Protein AF-A0AAD9MIT3-F1 (afdb_monomer_lite)

Radius of gyration: 27.8 Å; chains: 1; bounding box: 102×83×67 Å

Structure (mmCIF, N/CA/C/O backbone):
data_AF-A0AAD9MIT3-F1
#
_entry.id   AF-A0AAD9MIT3-F1
#
loop_
_atom_site.group_PDB
_atom_site.id
_atom_site.type_symbol
_atom_site.label_atom_id
_atom_site.label_alt_id
_atom_site.label_comp_id
_atom_site.label_asym_id
_atom_site.label_entity_id
_atom_site.label_seq_id
_atom_site.pdbx_PDB_ins_code
_atom_site.Cartn_x
_atom_site.Cartn_y
_atom_site.Cartn_z
_atom_site.occupancy
_atom_site.B_iso_or_equiv
_atom_site.auth_seq_id
_atom_site.auth_comp_id
_atom_site.auth_asym_id
_atom_site.auth_atom_id
_atom_site.pdbx_PDB_model_num
ATOM 1 N N . MET A 1 1 ? -70.885 -6.438 35.654 1.00 38.25 1 MET A N 1
ATOM 2 C CA . MET A 1 1 ? -70.502 -5.844 34.357 1.00 38.25 1 MET A CA 1
ATOM 3 C C . MET A 1 1 ? -69.012 -5.607 34.413 1.00 38.25 1 MET A C 1
ATOM 5 O O . MET A 1 1 ? -68.557 -5.011 35.377 1.00 38.25 1 MET A O 1
ATOM 9 N N . HIS A 1 2 ? -68.288 -6.212 33.477 1.00 36.53 2 HIS A N 1
ATOM 10 C CA . HIS A 1 2 ? -66.832 -6.301 33.453 1.00 36.53 2 HIS A CA 1
ATOM 11 C C . HIS A 1 2 ? -66.161 -4.927 33.345 1.00 36.53 2 HIS A C 1
ATOM 13 O O . HIS A 1 2 ? -66.522 -4.134 32.479 1.00 36.53 2 HIS A O 1
ATOM 19 N N . GLU A 1 3 ? -65.166 -4.687 34.200 1.00 35.91 3 GLU A N 1
ATOM 20 C CA . GLU A 1 3 ? -64.150 -3.656 33.988 1.00 35.91 3 GLU A CA 1
ATOM 21 C C . GLU A 1 3 ? -63.275 -4.038 32.780 1.00 35.91 3 GLU A C 1
ATOM 23 O O . GLU A 1 3 ? -62.957 -5.221 32.606 1.00 35.91 3 GLU A O 1
ATOM 28 N N . PRO A 1 4 ? -62.871 -3.077 31.931 1.00 44.09 4 PRO A N 1
ATOM 29 C CA . PRO A 1 4 ? -61.921 -3.338 30.864 1.00 44.09 4 PRO A CA 1
ATOM 30 C C . PRO A 1 4 ? -60.528 -3.509 31.478 1.00 44.09 4 PRO A C 1
ATOM 32 O O . PRO A 1 4 ? -59.923 -2.554 31.963 1.00 44.09 4 PRO A O 1
ATOM 35 N N . GLY A 1 5 ? -60.021 -4.742 31.463 1.00 39.44 5 GLY A N 1
ATOM 36 C CA . GLY A 1 5 ? -58.647 -5.046 31.843 1.00 39.44 5 GLY A CA 1
ATOM 37 C C . GLY A 1 5 ? -57.669 -4.318 30.925 1.00 39.44 5 GLY A C 1
ATOM 38 O O . GLY A 1 5 ? -57.558 -4.637 29.742 1.00 39.44 5 GLY A O 1
ATOM 39 N N . SER A 1 6 ? -56.945 -3.343 31.473 1.00 38.59 6 SER A N 1
ATOM 40 C CA . SER A 1 6 ? -55.765 -2.776 30.833 1.00 38.59 6 SER A CA 1
ATOM 41 C C . SER A 1 6 ? -54.645 -3.814 30.888 1.00 38.59 6 SER A C 1
ATOM 43 O O . SER A 1 6 ? -53.886 -3.878 31.857 1.00 38.59 6 SER A O 1
ATOM 45 N N . ILE A 1 7 ? -54.534 -4.643 29.854 1.00 42.44 7 ILE A N 1
ATOM 46 C CA . ILE A 1 7 ? -53.306 -5.396 29.607 1.00 42.44 7 ILE A CA 1
ATOM 47 C C . ILE A 1 7 ? -52.286 -4.375 29.091 1.00 42.44 7 ILE A C 1
ATOM 49 O O . ILE A 1 7 ? -52.155 -4.144 27.892 1.00 42.44 7 ILE A O 1
ATOM 53 N N . GLN A 1 8 ? -51.597 -3.694 30.010 1.00 39.84 8 GLN A N 1
ATOM 54 C CA . GLN A 1 8 ? -50.305 -3.093 29.699 1.00 39.84 8 GLN A CA 1
ATOM 55 C C . GLN A 1 8 ? -49.291 -4.236 29.653 1.00 39.84 8 GLN A C 1
ATOM 57 O O . GLN A 1 8 ? -48.586 -4.505 30.621 1.00 39.84 8 GLN A O 1
ATOM 62 N N . GLU A 1 9 ? -49.243 -4.942 28.525 1.00 34.19 9 GLU A N 1
ATOM 63 C CA . GLU A 1 9 ? -48.094 -5.769 28.171 1.00 34.19 9 GLU A CA 1
ATOM 64 C C . GLU A 1 9 ? -46.925 -4.824 27.874 1.00 34.19 9 GLU A C 1
ATOM 66 O O . GLU A 1 9 ? -46.645 -4.452 26.736 1.00 34.19 9 GLU A O 1
ATOM 71 N N . THR A 1 10 ? -46.248 -4.362 28.926 1.00 44.84 10 THR A N 1
ATOM 72 C CA . THR A 1 10 ? -44.915 -3.789 28.780 1.00 44.84 10 THR A CA 1
ATOM 73 C C . THR A 1 10 ? -44.006 -4.934 28.362 1.00 44.84 10 THR A C 1
ATOM 75 O O . THR A 1 10 ? -43.606 -5.741 29.204 1.00 44.84 10 THR A O 1
ATOM 78 N N . LEU A 1 11 ? -43.738 -5.044 27.058 1.00 42.75 11 LEU A N 1
ATOM 79 C CA . LEU A 1 11 ? -42.711 -5.937 26.527 1.00 42.75 11 LEU A CA 1
ATOM 80 C C . LEU A 1 11 ? -41.454 -5.806 27.404 1.00 42.75 11 LEU A C 1
ATOM 82 O O . LEU A 1 11 ? -41.043 -4.675 27.696 1.00 42.75 11 LEU A O 1
ATOM 86 N N . PRO A 1 12 ? -40.854 -6.921 27.860 1.00 54.25 12 PRO A N 1
ATOM 87 C CA . PRO A 1 12 ? -39.630 -6.844 28.636 1.00 54.25 12 PRO A CA 1
ATOM 88 C C . PRO A 1 12 ? -38.573 -6.096 27.811 1.00 54.25 12 PRO A C 1
ATOM 90 O O . PRO A 1 12 ? -38.500 -6.293 26.593 1.00 54.25 12 PRO A O 1
ATOM 93 N N . PRO A 1 13 ? -37.770 -5.217 28.437 1.00 68.62 13 PRO A N 1
ATOM 94 C CA . PRO A 1 13 ? -36.733 -4.487 27.723 1.00 68.62 13 PRO A CA 1
ATOM 95 C C . PRO A 1 13 ? -35.825 -5.490 27.005 1.00 68.62 13 PRO A C 1
ATOM 97 O O . PRO A 1 13 ? -35.380 -6.467 27.611 1.00 68.62 13 PRO A O 1
ATOM 100 N N . LEU A 1 14 ? -35.589 -5.270 25.707 1.00 76.50 14 LEU A N 1
ATOM 101 C CA . LEU A 1 14 ? -34.783 -6.181 24.891 1.00 76.50 14 LEU A CA 1
ATOM 102 C C . LEU A 1 14 ? -33.409 -6.417 25.553 1.00 76.50 14 LEU A C 1
ATOM 104 O O . LEU A 1 14 ? -32.817 -5.459 26.060 1.00 76.50 14 LEU A O 1
ATOM 108 N N . PRO A 1 15 ? -32.877 -7.655 25.547 1.00 82.62 15 PRO A N 1
ATOM 109 C CA . PRO A 1 15 ? -31.557 -7.948 26.098 1.00 82.62 15 PRO A CA 1
ATOM 110 C C . PRO A 1 15 ? -30.444 -7.139 25.419 1.00 82.62 15 PRO A C 1
ATOM 112 O O . PRO A 1 15 ? -30.527 -6.844 24.226 1.00 82.62 15 PRO A O 1
ATOM 115 N N . VAL A 1 16 ? -29.356 -6.871 26.151 1.00 78.69 16 VAL A N 1
ATOM 116 C CA . VAL A 1 16 ? -28.163 -6.164 25.639 1.00 78.69 16 VAL A CA 1
ATOM 117 C C . VAL A 1 16 ? -27.657 -6.780 24.332 1.00 78.69 16 VAL A C 1
ATOM 119 O O . VAL A 1 16 ? -27.390 -6.050 23.389 1.00 78.69 16 VAL A O 1
ATOM 122 N N . ALA A 1 17 ? -27.606 -8.112 24.237 1.00 79.94 17 ALA A N 1
ATOM 123 C CA . ALA A 1 17 ? -27.148 -8.816 23.036 1.00 79.94 17 ALA A CA 1
ATOM 124 C C . ALA A 1 17 ? -28.039 -8.571 21.803 1.00 79.94 17 ALA A C 1
ATOM 126 O O . ALA A 1 17 ? -27.541 -8.492 20.683 1.00 79.94 17 ALA A O 1
ATOM 127 N N . VAL A 1 18 ? -29.354 -8.421 22.000 1.00 79.44 18 VAL A N 1
ATOM 128 C CA . VAL A 1 18 ? -30.290 -8.128 20.903 1.00 79.44 18 VAL A CA 1
ATOM 129 C C . VAL A 1 18 ? -30.117 -6.684 20.448 1.00 79.44 18 VAL A C 1
ATOM 131 O O . VAL A 1 18 ? -30.037 -6.429 19.251 1.00 79.44 18 VAL A O 1
ATOM 134 N N . TRP A 1 19 ? -29.979 -5.747 21.391 1.00 78.25 19 TRP A N 1
ATOM 135 C CA . TRP A 1 19 ? -29.642 -4.361 21.068 1.00 78.25 19 TRP A CA 1
ATOM 136 C C . TRP A 1 19 ? -28.292 -4.242 20.363 1.00 78.25 19 TRP A C 1
ATOM 138 O O . TRP A 1 19 ? -28.209 -3.525 19.375 1.00 78.25 19 TRP A O 1
ATOM 148 N N . ALA A 1 20 ? -27.264 -4.964 20.813 1.00 75.69 20 ALA A N 1
ATOM 149 C CA . ALA A 1 20 ? -25.949 -4.971 20.180 1.00 75.69 20 ALA A CA 1
ATOM 150 C C . ALA A 1 20 ? -26.052 -5.433 18.724 1.00 75.69 20 ALA A C 1
ATOM 152 O O . ALA A 1 20 ? -25.558 -4.751 17.834 1.00 75.69 20 ALA A O 1
ATOM 153 N N . ARG A 1 21 ? -26.807 -6.509 18.459 1.00 77.44 21 ARG A N 1
ATOM 154 C CA . ARG A 1 21 ? -27.002 -7.003 17.093 1.00 77.44 21 ARG A CA 1
ATOM 155 C C . ARG A 1 21 ? -27.792 -6.038 16.206 1.00 77.44 21 ARG A C 1
ATOM 157 O O . ARG A 1 21 ? -27.479 -5.902 15.029 1.00 77.44 21 ARG A O 1
ATOM 164 N N . ILE A 1 22 ? -28.803 -5.360 16.754 1.00 74.00 22 ILE A N 1
ATOM 165 C CA . ILE A 1 22 ? -29.531 -4.300 16.037 1.00 74.00 22 ILE A CA 1
ATOM 166 C C . ILE A 1 22 ? -28.579 -3.146 15.701 1.00 74.00 22 ILE A C 1
ATOM 168 O O . ILE A 1 22 ? -28.589 -2.653 14.580 1.00 74.00 22 ILE A O 1
ATOM 172 N N . LEU A 1 23 ? -27.746 -2.729 16.656 1.00 73.00 23 LEU A N 1
ATOM 173 C CA . LEU A 1 23 ? -26.786 -1.642 16.469 1.00 73.00 23 LEU A CA 1
ATOM 174 C C . LEU A 1 23 ? -25.698 -2.001 15.453 1.00 73.00 23 LEU A C 1
ATOM 176 O O . LEU A 1 23 ? -25.365 -1.152 14.638 1.00 73.00 23 LEU A O 1
ATOM 180 N N . GLU A 1 24 ? -25.193 -3.236 15.452 1.00 72.88 24 GLU A N 1
ATOM 181 C CA . GLU A 1 24 ? -24.268 -3.737 14.424 1.00 72.88 24 GLU A CA 1
ATOM 182 C C . GLU A 1 24 ? -24.864 -3.582 13.020 1.00 72.88 24 GLU A C 1
ATOM 184 O O . GLU A 1 24 ? -24.224 -3.004 12.148 1.00 72.88 24 GLU A O 1
ATOM 189 N N . LEU A 1 25 ? -26.121 -3.998 12.824 1.00 70.50 25 LEU A N 1
ATOM 190 C CA . LEU A 1 25 ? -26.813 -3.867 11.535 1.00 70.50 25 LEU A CA 1
ATOM 191 C C . LEU A 1 25 ? -27.019 -2.397 11.128 1.00 70.50 25 LEU A C 1
ATOM 193 O O . LEU A 1 25 ? -26.818 -2.036 9.973 1.00 70.50 25 LEU A O 1
ATOM 197 N N . VAL A 1 26 ? -27.376 -1.528 12.079 1.00 67.81 26 VAL A N 1
ATOM 198 C CA . VAL A 1 26 ? -27.550 -0.085 11.825 1.00 67.81 26 VAL A CA 1
ATOM 199 C C . VAL A 1 26 ? -26.219 0.590 11.470 1.00 67.81 26 VAL A C 1
ATOM 201 O O . VAL A 1 26 ? -26.186 1.484 10.625 1.00 67.81 26 VAL A O 1
ATOM 204 N N . VAL A 1 27 ? -25.119 0.175 12.104 1.00 65.75 27 VAL A N 1
ATOM 205 C CA . VAL A 1 27 ? -23.767 0.689 11.835 1.00 65.75 27 VAL A CA 1
ATOM 206 C C . VAL A 1 27 ? -23.233 0.184 10.492 1.00 65.75 27 VAL A C 1
ATOM 208 O O . VAL A 1 27 ? -22.550 0.941 9.808 1.00 65.75 27 VAL A O 1
ATOM 211 N N . GLU A 1 28 ? -23.559 -1.045 10.083 1.00 63.28 28 GLU A N 1
ATOM 212 C CA . GLU A 1 28 ? -23.192 -1.587 8.765 1.00 63.28 28 GLU A CA 1
ATOM 213 C C . GLU A 1 28 ? -23.906 -0.867 7.604 1.00 63.28 28 GLU A C 1
ATOM 215 O O . GLU A 1 28 ? -23.302 -0.663 6.550 1.00 63.28 28 GLU A O 1
ATOM 220 N N . GLU A 1 29 ? -25.164 -0.447 7.781 1.00 55.81 29 GLU A N 1
ATOM 221 C CA . GLU A 1 29 ? -25.960 0.202 6.723 1.00 55.81 29 GLU A CA 1
ATOM 222 C C . GLU A 1 29 ? -25.791 1.735 6.643 1.00 55.81 29 GLU A C 1
ATOM 224 O O . GLU A 1 29 ? -26.078 2.337 5.605 1.00 55.81 29 GLU A O 1
ATOM 229 N N . SER A 1 30 ? -25.329 2.393 7.714 1.00 49.41 30 SER A N 1
ATOM 230 C CA . SER A 1 30 ? -25.268 3.860 7.818 1.00 49.41 30 SER A CA 1
ATOM 231 C C . SER A 1 30 ? -23.841 4.410 7.735 1.00 49.41 30 SER A C 1
ATOM 233 O O . SER A 1 30 ? -22.948 3.996 8.465 1.00 49.41 30 SER A O 1
ATOM 235 N N . LEU A 1 31 ? -23.638 5.444 6.908 1.00 44.81 31 LEU A N 1
ATOM 236 C CA . LEU A 1 31 ? -22.387 6.217 6.806 1.00 44.81 31 LEU A CA 1
ATOM 237 C C . LEU A 1 31 ? -22.264 7.333 7.874 1.00 44.81 31 LEU A C 1
ATOM 239 O O . LEU A 1 31 ? -21.300 8.095 7.869 1.00 44.81 31 LEU A O 1
ATOM 243 N N . SER A 1 32 ? -23.240 7.501 8.779 1.00 48.56 32 SER A N 1
ATOM 244 C CA . SER A 1 32 ? -23.200 8.516 9.857 1.00 48.56 32 SER A CA 1
ATOM 245 C C . SER A 1 32 ? -23.758 8.053 11.222 1.00 48.56 32 SER A C 1
ATOM 247 O O . SER A 1 32 ? -24.438 8.825 11.903 1.00 48.56 32 SER A O 1
ATOM 249 N N . PRO A 1 33 ? -23.441 6.835 11.700 1.00 58.66 33 PRO A N 1
ATOM 250 C CA . PRO A 1 33 ? -24.086 6.240 12.874 1.00 58.66 33 PRO A CA 1
ATOM 251 C C . PRO A 1 33 ? -23.692 6.918 14.192 1.00 58.66 33 PRO A C 1
ATOM 253 O O . PRO A 1 33 ? -24.389 6.804 15.194 1.00 58.66 33 PRO A O 1
ATOM 256 N N . ILE A 1 34 ? -22.590 7.666 14.230 1.00 61.09 34 ILE A N 1
ATOM 257 C CA . ILE A 1 34 ? -21.994 8.110 15.495 1.00 61.09 34 ILE A CA 1
ATOM 258 C C . ILE A 1 34 ? -22.857 9.153 16.214 1.00 61.09 34 ILE A C 1
ATOM 260 O O . ILE A 1 34 ? -23.024 9.071 17.427 1.00 61.09 34 ILE A O 1
ATOM 264 N N . HIS A 1 35 ? -23.460 10.104 15.492 1.00 59.91 35 HIS A N 1
ATOM 265 C CA . HIS A 1 35 ? -24.362 11.089 16.109 1.00 59.91 35 HIS A CA 1
ATOM 266 C C . HIS A 1 35 ? -25.648 10.441 16.642 1.00 59.91 35 HIS A C 1
ATOM 268 O O . HIS A 1 35 ? -26.206 10.897 17.641 1.00 59.91 35 HIS A O 1
ATOM 274 N N . GLU A 1 36 ? -26.111 9.373 15.995 1.00 61.09 36 GLU A N 1
ATOM 275 C CA . GLU A 1 36 ? -27.262 8.592 16.446 1.00 61.09 36 GLU A CA 1
ATOM 276 C C . GLU A 1 36 ? -26.894 7.738 17.663 1.00 61.09 36 GLU A C 1
ATOM 278 O O . GLU A 1 36 ? -27.639 7.724 18.639 1.00 61.09 36 GLU A O 1
ATOM 283 N N . LEU A 1 37 ? -25.693 7.154 17.689 1.00 63.31 37 LEU A N 1
ATOM 284 C CA . LEU A 1 37 ? -25.155 6.434 18.845 1.00 63.31 37 LEU A CA 1
ATOM 285 C C . LEU A 1 37 ? -24.990 7.344 20.074 1.00 63.31 37 LEU A C 1
ATOM 287 O O . LEU A 1 37 ? -25.377 6.932 21.166 1.00 63.31 37 LEU A O 1
ATOM 291 N N . VAL A 1 38 ? -24.527 8.597 19.915 1.00 62.41 38 VAL A N 1
ATOM 292 C CA . VAL A 1 38 ? -24.519 9.601 21.009 1.00 62.41 38 VAL A CA 1
ATOM 293 C C . VAL A 1 38 ? -25.923 9.771 21.596 1.00 62.41 38 VAL A C 1
ATOM 295 O O . VAL A 1 38 ? -26.092 9.805 22.813 1.00 62.41 38 VAL A O 1
ATOM 298 N N . ARG A 1 39 ? -26.948 9.880 20.742 1.00 60.75 39 ARG A N 1
ATOM 299 C CA . ARG A 1 39 ? -28.340 10.053 21.188 1.00 60.75 39 ARG A CA 1
ATOM 300 C C . ARG A 1 39 ? -28.874 8.797 21.874 1.00 60.75 39 ARG A C 1
ATOM 302 O O . ARG A 1 39 ? -29.580 8.908 22.874 1.00 60.75 39 ARG A O 1
ATOM 309 N N . LEU A 1 40 ? -28.508 7.616 21.379 1.00 62.78 40 LEU A N 1
ATOM 310 C CA . LEU A 1 40 ? -28.945 6.328 21.918 1.00 62.78 40 LEU A CA 1
ATOM 311 C C . LEU A 1 40 ? -28.374 6.039 23.315 1.00 62.78 40 LEU A C 1
ATOM 313 O O . LEU A 1 40 ? -29.045 5.393 24.119 1.00 62.78 40 LEU A O 1
ATOM 317 N N . GLN A 1 41 ? -27.209 6.594 23.665 1.00 62.88 41 GLN A N 1
ATOM 318 C CA . GLN A 1 41 ? -26.662 6.492 25.027 1.00 62.88 41 GLN A CA 1
ATOM 319 C C . GLN A 1 41 ? -27.557 7.119 26.105 1.00 62.88 41 GLN A C 1
ATOM 321 O O . GLN A 1 41 ? -27.464 6.739 27.272 1.00 62.88 41 GLN A O 1
ATOM 326 N N . LEU A 1 42 ? -28.430 8.056 25.728 1.00 63.28 42 LEU A N 1
ATOM 327 C CA . LEU A 1 42 ? -29.337 8.746 26.646 1.00 63.28 42 LEU A CA 1
ATOM 328 C C . LEU A 1 42 ? -30.682 8.021 26.826 1.00 63.28 42 LEU A C 1
ATOM 330 O O . LEU A 1 42 ? -31.491 8.457 27.641 1.00 63.28 42 LEU A O 1
ATOM 334 N N . VAL A 1 43 ? -30.939 6.936 26.082 1.00 67.50 43 VAL A N 1
ATOM 335 C CA . VAL A 1 43 ? -32.251 6.265 26.054 1.00 67.50 43 VAL A CA 1
ATOM 336 C C . VAL A 1 43 ? -32.477 5.419 27.304 1.00 67.50 43 VAL A C 1
ATOM 338 O O . VAL A 1 43 ? -33.451 5.627 28.024 1.00 67.50 43 VAL A O 1
ATOM 341 N N . CYS A 1 44 ? -31.593 4.456 27.579 1.00 71.50 44 CYS A N 1
ATOM 342 C CA . CYS A 1 44 ? -31.634 3.653 28.801 1.00 71.50 44 CYS A CA 1
ATOM 343 C C . CYS A 1 44 ? -30.306 2.917 29.044 1.00 71.50 44 CYS A C 1
ATOM 345 O O . CYS A 1 44 ? -29.467 2.788 28.150 1.00 71.50 44 CYS A O 1
ATOM 347 N N . ARG A 1 45 ? -30.132 2.379 30.258 1.00 77.62 45 ARG A N 1
ATOM 348 C CA . ARG A 1 45 ? -28.918 1.650 30.663 1.00 77.62 45 ARG A CA 1
ATOM 349 C C . ARG A 1 45 ? -28.607 0.446 29.764 1.00 77.62 45 ARG A C 1
ATOM 351 O O . ARG A 1 45 ? -27.449 0.238 29.429 1.00 77.62 45 ARG A O 1
ATOM 358 N N . THR A 1 46 ? -29.622 -0.308 29.346 1.00 78.00 46 THR A N 1
ATOM 359 C CA . THR A 1 46 ? -29.454 -1.491 28.486 1.00 78.00 46 THR A CA 1
ATOM 360 C C . THR A 1 46 ? -28.930 -1.122 27.099 1.00 78.00 46 THR A C 1
ATOM 362 O O . THR A 1 46 ? -28.068 -1.811 26.563 1.00 78.00 46 THR A O 1
ATOM 365 N N . VAL A 1 47 ? -29.409 -0.009 26.534 1.00 71.88 47 VAL A N 1
ATOM 366 C CA . VAL A 1 47 ? -28.924 0.511 25.247 1.00 71.88 47 VAL A CA 1
ATOM 367 C C . VAL A 1 47 ? -27.501 1.045 25.395 1.00 71.88 47 VAL A C 1
ATOM 369 O O . VAL A 1 47 ? -26.670 0.773 24.541 1.00 71.88 47 VAL A O 1
ATOM 372 N N . LEU A 1 48 ? -27.174 1.723 26.499 1.00 71.44 48 LEU A N 1
ATOM 373 C CA . LEU A 1 48 ? -25.801 2.156 26.777 1.00 71.44 48 LEU A CA 1
ATOM 374 C C . LEU A 1 48 ? -24.827 0.969 26.881 1.00 71.44 48 LEU A C 1
ATOM 376 O O . LEU A 1 48 ? -23.738 1.022 26.316 1.00 71.44 48 LEU A O 1
ATOM 380 N N . GLU A 1 49 ? -25.208 -0.096 27.588 1.00 77.88 49 GLU A N 1
ATOM 381 C CA . GLU A 1 49 ? -24.409 -1.326 27.687 1.00 77.88 49 GLU A CA 1
ATOM 382 C C . GLU A 1 49 ? -24.251 -2.005 26.317 1.00 77.88 49 GLU A C 1
ATOM 384 O O . GLU A 1 49 ? -23.157 -2.460 25.989 1.00 77.88 49 GLU A O 1
ATOM 389 N N . ALA A 1 50 ? -25.290 -1.984 25.477 1.00 76.75 50 ALA A N 1
ATOM 390 C CA . ALA A 1 50 ? -25.224 -2.506 24.114 1.00 76.75 50 ALA A CA 1
ATOM 391 C C . ALA A 1 50 ? -24.311 -1.666 23.208 1.00 76.75 50 ALA A C 1
ATOM 393 O O . ALA A 1 50 ? -23.446 -2.219 22.536 1.00 76.75 50 ALA A O 1
ATOM 394 N N . VAL A 1 51 ? -24.420 -0.335 23.249 1.00 73.06 51 VAL A N 1
ATOM 395 C CA . VAL A 1 51 ? -23.534 0.584 22.512 1.00 73.06 51 VAL A CA 1
ATOM 396 C C . VAL A 1 51 ? -22.069 0.365 22.905 1.00 73.06 51 VAL A C 1
ATOM 398 O O . VAL A 1 51 ? -21.195 0.389 22.049 1.00 73.06 51 VAL A O 1
ATOM 401 N N . ARG A 1 52 ? -21.785 0.093 24.184 1.00 77.12 52 ARG A N 1
ATOM 402 C CA . ARG A 1 52 ? -20.426 -0.219 24.667 1.00 77.12 52 ARG A CA 1
ATOM 403 C C . ARG A 1 52 ? -19.901 -1.587 24.233 1.00 77.12 52 ARG A C 1
ATOM 405 O O . ARG A 1 52 ? -18.703 -1.820 24.351 1.00 77.12 52 ARG A O 1
ATOM 412 N N . SER A 1 53 ? -20.765 -2.483 23.765 1.00 79.31 53 SER A N 1
ATOM 413 C CA . SER A 1 53 ? -20.365 -3.810 23.282 1.00 79.31 53 SER A CA 1
ATOM 414 C C . SER A 1 53 ? -20.074 -3.858 21.781 1.00 79.31 53 SER A C 1
ATOM 416 O O . SER A 1 53 ? -19.453 -4.815 21.329 1.00 79.31 53 SER A O 1
ATOM 418 N N . VAL A 1 54 ? -20.478 -2.830 21.026 1.00 78.06 54 VAL A N 1
ATOM 419 C CA . VAL A 1 54 ? -20.310 -2.774 19.569 1.00 78.06 54 VAL A CA 1
ATOM 420 C C . VAL A 1 54 ? -19.073 -1.940 19.220 1.00 78.06 54 VAL A C 1
ATOM 422 O O . VAL A 1 54 ? -19.014 -0.765 19.595 1.00 78.06 54 VAL A O 1
ATOM 425 N N . PRO A 1 55 ? -18.081 -2.508 18.509 1.00 82.75 55 PRO A N 1
ATOM 426 C CA . PRO A 1 55 ? -16.940 -1.751 18.014 1.00 82.75 55 PRO A CA 1
ATOM 427 C C . PRO A 1 55 ? -17.364 -0.639 17.051 1.00 82.75 55 PRO A C 1
ATOM 429 O O . PRO A 1 55 ? -18.072 -0.865 16.074 1.00 82.75 55 PRO A O 1
ATOM 432 N N . LEU A 1 56 ? -16.913 0.582 17.320 1.00 84.25 56 LEU A N 1
ATOM 433 C CA . LEU A 1 56 ? -17.221 1.749 16.506 1.00 84.25 56 LEU A CA 1
ATOM 434 C C . LEU A 1 56 ? -16.320 1.827 15.269 1.00 84.25 56 LEU A C 1
ATOM 436 O O . LEU A 1 56 ? -15.111 1.588 15.341 1.00 84.25 56 LEU A O 1
ATOM 440 N N . ALA A 1 57 ? -16.901 2.259 14.151 1.00 85.19 57 ALA A N 1
ATOM 441 C CA . ALA A 1 57 ? -16.176 2.716 12.973 1.00 85.19 57 ALA A CA 1
ATOM 442 C C . ALA A 1 57 ? -16.330 4.234 12.845 1.00 85.19 57 ALA A C 1
ATOM 444 O O . ALA A 1 57 ? -17.446 4.751 12.762 1.00 85.19 57 ALA A O 1
ATOM 445 N N . VAL A 1 58 ? -15.209 4.953 12.884 1.00 85.38 58 VAL A N 1
ATOM 446 C CA . VAL A 1 58 ? -15.205 6.405 13.061 1.00 85.38 58 VAL A CA 1
ATOM 447 C C . VAL A 1 58 ? -14.337 7.105 12.036 1.00 85.38 58 VAL A C 1
ATOM 449 O O . VAL A 1 58 ? -13.154 6.806 11.907 1.00 85.38 58 VAL A O 1
ATOM 452 N N . GLU A 1 59 ? -14.918 8.100 11.368 1.00 88.56 59 GLU A N 1
ATOM 453 C CA . GLU A 1 59 ? -14.204 9.033 10.500 1.00 88.56 59 GLU A CA 1
ATOM 454 C C . GLU A 1 59 ? -14.291 10.446 11.081 1.00 88.56 59 GLU A C 1
ATOM 456 O O . GLU A 1 59 ? -15.367 10.936 11.437 1.00 88.56 59 GLU A O 1
ATOM 461 N N . VAL A 1 60 ? -13.132 11.082 11.233 1.00 88.00 60 VAL A N 1
ATOM 462 C CA . VAL A 1 60 ? -12.975 12.383 11.876 1.00 88.00 60 VAL A CA 1
ATOM 463 C C . VAL A 1 60 ? -12.347 13.357 10.891 1.00 88.00 60 VAL A C 1
ATOM 465 O O . VAL A 1 60 ? -11.130 13.380 10.700 1.00 88.00 60 VAL A O 1
ATOM 468 N N . ASP A 1 61 ? -13.181 14.204 10.298 1.00 88.00 61 ASP A N 1
ATOM 469 C CA . ASP A 1 61 ? -12.757 15.146 9.258 1.00 88.00 61 ASP A CA 1
ATOM 470 C C . ASP A 1 61 ? -12.273 16.484 9.818 1.00 88.00 61 ASP A C 1
ATOM 472 O O . ASP A 1 61 ? -11.467 17.192 9.200 1.00 88.00 61 ASP A O 1
ATOM 476 N N . ARG A 1 62 ? -12.789 16.852 10.998 1.00 87.81 62 ARG A N 1
ATOM 477 C CA . ARG A 1 62 ? -12.587 18.164 11.623 1.00 87.81 62 ARG A CA 1
ATOM 478 C C . ARG A 1 62 ? -12.175 18.037 13.095 1.00 87.81 62 ARG A C 1
ATOM 480 O O . ARG A 1 62 ? -12.705 17.172 13.789 1.00 87.81 62 ARG A O 1
ATOM 487 N N . PRO A 1 63 ? -11.316 18.933 13.615 1.00 87.88 63 PRO A N 1
ATOM 488 C CA . PRO A 1 63 ? -10.918 18.914 15.027 1.00 87.88 63 PRO A CA 1
ATOM 489 C C . PRO A 1 63 ? -12.101 19.009 16.004 1.00 87.88 63 PRO A C 1
ATOM 491 O O . PRO A 1 63 ? -12.160 18.260 16.973 1.00 87.88 63 PRO A O 1
ATOM 494 N N . ASP A 1 64 ? -13.095 19.853 15.715 1.00 86.50 64 ASP A N 1
ATOM 495 C CA . ASP A 1 64 ? -14.277 20.016 16.581 1.00 86.50 64 ASP A CA 1
ATOM 496 C C . ASP A 1 64 ? -15.118 18.733 16.681 1.00 86.50 64 ASP A C 1
ATOM 498 O O . ASP A 1 64 ? -15.742 18.451 17.709 1.00 86.50 64 ASP A O 1
ATOM 502 N N . GLN A 1 65 ? -15.104 17.923 15.618 1.00 85.44 65 GLN A N 1
ATOM 503 C CA . GLN A 1 65 ? -15.737 16.610 15.610 1.00 85.44 65 GLN A CA 1
ATOM 504 C C . GLN A 1 65 ? -15.001 15.666 16.562 1.00 85.44 65 GLN A C 1
ATOM 506 O O . GLN A 1 65 ? -15.657 14.998 17.352 1.00 85.44 65 GLN A O 1
ATOM 511 N N . LEU A 1 66 ? -13.660 15.660 16.566 1.00 88.06 66 LEU A N 1
ATOM 512 C CA . LEU A 1 66 ? -12.885 14.865 17.523 1.00 88.06 66 LEU A CA 1
ATOM 513 C C . LEU A 1 66 ? -13.245 15.227 18.965 1.00 88.06 66 LEU A C 1
ATOM 515 O O . LEU A 1 66 ? -13.503 14.340 19.772 1.00 88.06 66 LEU A O 1
ATOM 519 N N . THR A 1 67 ? -13.315 16.523 19.275 1.00 86.94 67 THR A N 1
ATOM 520 C CA . THR A 1 67 ? -13.695 17.014 20.608 1.00 86.94 67 THR A CA 1
ATOM 521 C C . THR A 1 67 ? -15.084 16.526 21.014 1.00 86.94 67 THR A C 1
ATOM 523 O O . THR A 1 67 ? -15.276 16.080 22.143 1.00 86.94 67 THR A O 1
ATOM 526 N N . SER A 1 68 ? -16.037 16.554 20.080 1.00 82.75 68 SER A N 1
ATOM 527 C CA . SER A 1 68 ? -17.416 16.110 20.315 1.00 82.75 68 SER A CA 1
ATOM 528 C C . SER A 1 68 ? -17.528 14.591 20.481 1.00 82.75 68 SER A C 1
ATOM 530 O O . SER A 1 68 ? -18.333 14.114 21.276 1.00 82.75 68 SER A O 1
ATOM 532 N N . LEU A 1 69 ? -16.716 13.827 19.745 1.00 83.81 69 LEU A N 1
ATOM 533 C CA . LEU A 1 69 ? -16.721 12.364 19.768 1.00 83.81 69 LEU A CA 1
ATOM 534 C C . LEU A 1 69 ? -15.882 11.775 20.898 1.00 83.81 69 LEU A C 1
ATOM 536 O O . LEU A 1 69 ? -16.129 10.641 21.301 1.00 83.81 69 LEU A O 1
ATOM 540 N N . ARG A 1 70 ? -14.915 12.526 21.436 1.00 87.19 70 ARG A N 1
ATOM 541 C CA . ARG A 1 70 ? -13.976 12.038 22.451 1.00 87.19 70 ARG A CA 1
ATOM 542 C C . ARG A 1 70 ? -14.664 11.307 23.612 1.00 87.19 70 ARG A C 1
ATOM 544 O O . ARG A 1 70 ? -14.233 10.196 23.892 1.00 87.19 70 ARG A O 1
ATOM 551 N N . PRO A 1 71 ? -15.744 11.814 24.241 1.00 85.38 71 PRO A N 1
ATOM 552 C CA . PRO A 1 71 ? -16.402 11.094 25.333 1.00 85.38 71 PRO A CA 1
ATOM 553 C C . PRO A 1 71 ? -16.881 9.687 24.951 1.00 85.38 71 PRO A C 1
ATOM 555 O O . PRO A 1 71 ? -16.824 8.792 25.786 1.00 85.38 71 PRO A O 1
ATOM 558 N N . LEU A 1 72 ? -17.312 9.481 23.699 1.00 82.38 72 LEU A N 1
ATOM 559 C CA . LEU A 1 72 ? -17.691 8.161 23.189 1.00 82.38 72 LEU A CA 1
ATOM 560 C C . LEU A 1 72 ? -16.479 7.261 22.971 1.00 82.38 72 LEU A C 1
ATOM 562 O O . LEU A 1 72 ? -16.483 6.111 23.395 1.00 82.38 72 LEU A O 1
ATOM 566 N N . LEU A 1 73 ? -15.444 7.791 22.318 1.00 87.06 73 LEU A N 1
ATOM 567 C CA . LEU A 1 73 ? -14.240 7.033 21.969 1.00 87.06 73 LEU A CA 1
ATOM 568 C C . LEU A 1 73 ? -13.513 6.516 23.220 1.00 87.06 73 LEU A C 1
ATOM 570 O O . LEU A 1 73 ? -12.870 5.477 23.173 1.00 87.06 73 LEU A O 1
ATOM 574 N N . LEU A 1 74 ? -13.643 7.216 24.350 1.00 89.56 74 LEU A N 1
ATOM 575 C CA . LEU A 1 74 ? -13.051 6.810 25.628 1.00 89.56 74 LEU A CA 1
ATOM 576 C C . LEU A 1 74 ? -13.826 5.701 26.359 1.00 89.56 74 LEU A C 1
ATOM 578 O O . LEU A 1 74 ? -13.314 5.172 27.343 1.00 89.56 74 LEU A O 1
ATOM 582 N N . VAL A 1 75 ? -15.056 5.376 25.943 1.00 84.69 75 VAL A N 1
ATOM 583 C CA . VAL A 1 75 ? -15.918 4.406 26.651 1.00 84.69 75 VAL A CA 1
ATOM 584 C C . VAL A 1 75 ? -16.437 3.275 25.768 1.00 84.69 75 VAL A C 1
ATOM 586 O O . VAL A 1 75 ? -17.060 2.349 26.289 1.00 84.69 75 VAL A O 1
ATOM 589 N N . CYS A 1 76 ? -16.220 3.349 24.456 1.00 84.31 76 CYS A N 1
ATOM 590 C CA . CYS A 1 76 ? -16.643 2.345 23.490 1.00 84.31 76 CYS A CA 1
ATOM 591 C C . CYS A 1 76 ? -15.422 1.796 22.734 1.00 84.31 76 CYS A C 1
ATOM 593 O O . CYS A 1 76 ? -14.545 2.579 22.358 1.00 84.31 76 CYS A O 1
ATOM 595 N N . PRO A 1 77 ? -15.358 0.476 22.482 1.00 88.25 77 PRO A N 1
ATOM 596 C CA . PRO A 1 77 ? -14.324 -0.100 21.631 1.00 88.25 77 PRO A CA 1
ATOM 597 C C . PRO A 1 77 ? -14.428 0.478 20.219 1.00 88.25 77 PRO A C 1
ATOM 599 O O . PRO A 1 77 ? -15.525 0.763 19.744 1.00 88.25 77 PRO A O 1
ATOM 602 N N . CYS A 1 78 ? -13.300 0.637 19.535 1.00 89.06 78 CYS A N 1
ATOM 603 C CA . CYS A 1 78 ? -13.264 1.090 18.147 1.00 89.06 78 CYS A CA 1
ATOM 604 C C . CYS A 1 78 ? -12.614 0.022 17.277 1.00 89.06 78 CYS A C 1
ATOM 606 O O . CYS A 1 78 ? -11.499 -0.394 17.562 1.00 89.06 78 CYS A O 1
ATOM 608 N N . GLU A 1 79 ? -13.276 -0.375 16.193 1.00 91.44 79 GLU A N 1
ATOM 609 C CA . GLU A 1 79 ? -12.689 -1.250 15.174 1.00 91.44 79 GLU A CA 1
ATOM 610 C C . GLU A 1 79 ? -11.936 -0.463 14.102 1.00 91.44 79 GLU A C 1
ATOM 612 O O . GLU A 1 79 ? -10.896 -0.903 13.603 1.00 91.44 79 GLU A O 1
ATOM 617 N N . ARG A 1 80 ? -12.437 0.730 13.768 1.00 91.25 80 ARG A N 1
ATOM 618 C CA . ARG A 1 80 ? -11.864 1.593 12.738 1.00 91.25 80 ARG A CA 1
ATOM 619 C C . ARG A 1 80 ? -11.834 3.036 13.201 1.00 91.25 80 ARG A C 1
ATOM 621 O O . ARG A 1 80 ? -12.858 3.570 13.615 1.00 91.25 80 ARG A O 1
ATOM 628 N N . VAL A 1 81 ? -10.684 3.686 13.056 1.00 92.25 81 VAL A N 1
ATOM 629 C CA . VAL A 1 81 ? -10.545 5.125 13.296 1.00 92.25 81 VAL A CA 1
ATOM 630 C C . VAL A 1 81 ? -9.761 5.771 12.165 1.00 92.25 81 VAL A C 1
ATOM 632 O O . VAL A 1 81 ? -8.591 5.462 11.939 1.00 92.25 81 VAL A O 1
ATOM 635 N N . HIS A 1 82 ? -10.400 6.695 11.458 1.00 92.19 82 HIS A N 1
ATOM 636 C CA . HIS A 1 82 ? -9.800 7.464 10.381 1.00 92.19 82 HIS A CA 1
ATOM 637 C C . HIS A 1 82 ? -9.756 8.942 10.749 1.00 92.19 82 HIS A C 1
ATOM 639 O O . HIS A 1 82 ? -10.780 9.618 10.795 1.00 92.19 82 HIS A O 1
ATOM 645 N N . PHE A 1 83 ? -8.556 9.466 10.969 1.00 91.81 83 PHE A N 1
ATOM 646 C CA . PHE A 1 83 ? -8.333 10.895 11.108 1.00 91.81 83 PHE A CA 1
ATOM 647 C C . PHE A 1 83 ? -7.997 11.491 9.749 1.00 91.81 83 PHE A C 1
ATOM 649 O O . PHE A 1 83 ? -7.044 11.080 9.078 1.00 91.81 83 PHE A O 1
ATOM 656 N N . HIS A 1 84 ? -8.754 12.506 9.350 1.00 89.69 84 HIS A N 1
ATOM 657 C CA . HIS A 1 84 ? -8.357 13.351 8.243 1.00 89.69 84 HIS A CA 1
ATOM 658 C C . HIS A 1 84 ? -7.069 14.103 8.602 1.00 89.69 84 HIS A C 1
ATOM 660 O O . HIS A 1 84 ? -6.818 14.452 9.753 1.00 89.69 84 HIS A O 1
ATOM 666 N N . ARG A 1 85 ? -6.262 14.430 7.593 1.00 85.00 85 ARG A N 1
ATOM 667 C CA . ARG A 1 85 ? -4.906 14.997 7.727 1.00 85.00 85 ARG A CA 1
ATOM 668 C C . ARG A 1 85 ? -4.752 16.263 8.570 1.00 85.00 85 ARG A C 1
ATOM 670 O O . ARG A 1 85 ? -3.636 16.649 8.893 1.00 85.00 85 ARG A O 1
ATOM 677 N N . ARG A 1 86 ? -5.855 16.971 8.819 1.00 86.44 86 ARG A N 1
ATOM 678 C CA . ARG A 1 86 ? -5.899 18.211 9.612 1.00 86.44 86 ARG A CA 1
ATOM 679 C C . ARG A 1 86 ? -6.216 17.954 11.087 1.00 86.44 86 ARG A C 1
ATOM 681 O O . ARG A 1 86 ? -6.292 18.907 11.852 1.00 86.44 86 ARG A O 1
ATOM 688 N N . VAL A 1 87 ? -6.470 16.703 11.457 1.00 88.19 87 VAL A N 1
ATOM 689 C CA . VAL A 1 87 ? -6.883 16.297 12.795 1.00 88.19 87 VAL A CA 1
ATOM 690 C C . VAL A 1 87 ? -5.724 15.574 13.467 1.00 88.19 87 VAL A C 1
ATOM 692 O O . VAL A 1 87 ? -5.244 14.550 12.982 1.00 88.19 87 VAL A O 1
ATOM 695 N N . GLU A 1 88 ? -5.285 16.105 14.603 1.00 86.75 88 GLU A N 1
ATOM 696 C CA . GLU A 1 88 ? -4.265 15.475 15.437 1.00 86.75 88 GLU A CA 1
ATOM 697 C C . GLU A 1 88 ? -4.892 14.329 16.241 1.00 86.75 88 GLU A C 1
ATOM 699 O O . GLU A 1 88 ? -5.516 14.541 17.279 1.00 86.75 88 GLU A O 1
ATOM 704 N N . GLY A 1 89 ? -4.757 13.099 15.738 1.00 87.88 89 GLY A N 1
ATOM 705 C CA . GLY A 1 89 ? -5.273 11.894 16.401 1.00 87.88 89 GLY A CA 1
ATOM 706 C C . GLY A 1 89 ? -4.375 11.359 17.522 1.00 87.88 89 GLY A C 1
ATOM 707 O O . GLY A 1 89 ? -4.844 10.634 18.398 1.00 87.88 89 GLY A O 1
ATOM 708 N N . GLU A 1 90 ? -3.091 11.726 17.537 1.00 89.06 90 GLU A N 1
ATOM 709 C CA . GLU A 1 90 ? -2.106 11.187 18.485 1.00 89.06 90 GLU A CA 1
ATOM 710 C C . GLU A 1 90 ? -2.473 11.394 19.970 1.00 89.06 90 GLU A C 1
ATOM 712 O O . GLU A 1 90 ? -2.334 10.438 20.736 1.00 89.06 90 GLU A O 1
ATOM 717 N N . PRO A 1 91 ? -3.021 12.548 20.408 1.00 90.56 91 PRO A N 1
ATOM 718 C CA . PRO A 1 91 ? -3.477 12.715 21.787 1.00 90.56 91 PRO A CA 1
ATOM 719 C C . PRO A 1 91 ? -4.581 11.738 22.213 1.00 90.56 91 PRO A C 1
ATOM 721 O O . PRO A 1 91 ? -4.641 11.392 23.388 1.00 90.56 91 PRO A O 1
ATOM 724 N N . LEU A 1 92 ? -5.449 11.296 21.292 1.00 91.50 92 LEU A N 1
ATOM 725 C CA . LEU A 1 92 ? -6.456 10.270 21.587 1.00 91.50 92 LEU A CA 1
ATOM 726 C C . LEU A 1 92 ? -5.812 8.884 21.654 1.00 91.50 92 LEU A C 1
ATOM 728 O O . LEU A 1 92 ? -6.073 8.131 22.581 1.00 91.50 92 LEU A O 1
ATOM 732 N N . LEU A 1 93 ? -4.948 8.552 20.692 1.00 91.94 93 LEU A N 1
ATOM 733 C CA . LEU A 1 93 ? -4.281 7.246 20.641 1.00 91.94 93 LEU A CA 1
ATOM 734 C C . LEU A 1 93 ? -3.339 7.012 21.835 1.00 91.94 93 LEU A C 1
ATOM 736 O O . LEU A 1 93 ? -2.999 5.870 22.144 1.00 91.94 93 LEU A O 1
ATOM 740 N N . ARG A 1 94 ? -2.895 8.087 22.495 1.00 91.69 94 ARG A N 1
ATOM 741 C CA . ARG A 1 94 ? -2.113 8.054 23.738 1.00 91.69 94 ARG A CA 1
ATOM 742 C C . ARG A 1 94 ? -2.950 8.007 25.011 1.00 91.69 94 ARG A C 1
ATOM 744 O O . ARG A 1 94 ? -2.381 7.789 26.072 1.00 91.69 94 ARG A O 1
ATOM 751 N N . ASP A 1 95 ? -4.256 8.224 24.916 1.00 92.62 95 ASP A N 1
ATOM 752 C CA . ASP A 1 95 ? -5.156 8.230 26.063 1.00 92.62 95 ASP A CA 1
ATOM 753 C C . ASP A 1 95 ? -5.346 6.802 26.599 1.00 92.62 95 ASP A C 1
ATOM 755 O O . ASP A 1 95 ? -5.721 5.890 25.856 1.00 92.62 95 ASP A O 1
ATOM 759 N N . ASP A 1 96 ? -5.084 6.599 27.891 1.00 93.94 96 ASP A N 1
ATOM 760 C CA . ASP A 1 96 ? -5.147 5.278 28.524 1.00 93.94 96 ASP A CA 1
ATOM 761 C C . ASP A 1 96 ? -6.554 4.673 28.470 1.00 93.94 96 ASP A C 1
ATOM 763 O O . ASP A 1 96 ? -6.696 3.461 28.305 1.00 93.94 96 ASP A O 1
ATOM 767 N N . ALA A 1 97 ? -7.605 5.499 28.554 1.00 92.88 97 ALA A N 1
ATOM 768 C CA . ALA A 1 97 ? -8.978 5.009 28.482 1.00 92.88 97 ALA A CA 1
ATOM 769 C C . ALA A 1 97 ? -9.326 4.540 27.063 1.00 92.88 97 ALA A C 1
ATOM 771 O O . ALA A 1 97 ? -9.922 3.473 26.894 1.00 92.88 97 ALA A O 1
ATOM 772 N N . PHE A 1 98 ? -8.888 5.287 26.041 1.00 93.25 98 PHE A N 1
ATOM 773 C CA . PHE A 1 98 ? -9.045 4.874 24.645 1.00 93.25 98 PHE A CA 1
ATOM 774 C C . PHE A 1 98 ? -8.313 3.556 24.372 1.00 93.25 98 PHE A C 1
ATOM 776 O O . PHE A 1 98 ? -8.894 2.634 23.796 1.00 93.25 98 PHE A O 1
ATOM 783 N N . ARG A 1 99 ? -7.054 3.451 24.817 1.00 92.62 99 ARG A N 1
ATOM 784 C CA . ARG A 1 99 ? -6.236 2.240 24.674 1.00 92.62 99 ARG A CA 1
ATOM 785 C C . ARG A 1 99 ? -6.897 1.044 25.342 1.00 92.62 99 ARG A C 1
ATOM 787 O O . ARG A 1 99 ? -7.139 0.052 24.669 1.00 92.62 99 ARG A O 1
ATOM 794 N N . ALA A 1 100 ? -7.278 1.162 26.611 1.00 91.56 100 ALA A N 1
ATOM 795 C CA . ALA A 1 100 ? -7.914 0.071 27.348 1.00 91.56 100 ALA A CA 1
ATOM 796 C C . ALA A 1 100 ? -9.206 -0.431 26.676 1.00 91.56 100 ALA A C 1
ATOM 798 O O . ALA A 1 100 ? -9.501 -1.624 26.719 1.00 91.56 100 ALA A O 1
ATOM 799 N N . CYS A 1 101 ? -9.968 0.463 26.037 1.00 90.12 101 CYS A N 1
ATOM 800 C CA . CYS A 1 101 ? -11.195 0.098 25.329 1.00 90.12 101 CYS A CA 1
ATOM 801 C C . CYS A 1 101 ? -10.937 -0.483 23.927 1.00 90.12 101 CYS A C 1
ATOM 803 O O . CYS A 1 101 ? -11.686 -1.352 23.480 1.00 90.12 101 CYS A O 1
ATOM 805 N N . SER A 1 102 ? -9.900 -0.012 23.226 1.00 92.12 102 SER A N 1
ATOM 806 C CA . SER A 1 102 ? -9.704 -0.282 21.792 1.00 92.12 102 SER A CA 1
ATOM 807 C C . SER A 1 102 ? -8.505 -1.178 21.455 1.00 92.12 102 SER A C 1
ATOM 809 O O . SER A 1 102 ? -8.387 -1.603 20.309 1.00 92.12 102 SER A O 1
ATOM 811 N N . GLU A 1 103 ? -7.641 -1.533 22.415 1.00 92.00 103 GLU A N 1
ATOM 812 C CA . GLU A 1 103 ? -6.411 -2.325 22.184 1.00 92.00 103 GLU A CA 1
ATOM 813 C C . GLU A 1 103 ? -6.667 -3.664 21.463 1.00 92.00 103 GLU A C 1
ATOM 815 O O . GLU A 1 103 ? -5.812 -4.133 20.714 1.00 92.00 103 GLU A O 1
ATOM 820 N N . ARG A 1 104 ? -7.843 -4.281 21.678 1.00 92.81 104 ARG A N 1
ATOM 821 C CA . ARG A 1 104 ? -8.214 -5.607 21.133 1.00 92.81 104 ARG A CA 1
ATOM 822 C C . ARG A 1 104 ? -9.214 -5.556 19.991 1.00 92.81 104 ARG A C 1
ATOM 824 O O . ARG A 1 104 ? -9.575 -6.604 19.466 1.00 92.81 104 ARG A O 1
ATOM 831 N N . SER A 1 105 ? -9.708 -4.371 19.656 1.00 91.88 105 SER A N 1
ATOM 832 C CA . SER A 1 105 ? -10.738 -4.196 18.634 1.00 91.88 105 SER A CA 1
ATOM 833 C C . SER A 1 105 ? -10.245 -3.378 17.449 1.00 91.88 105 SER A C 1
ATOM 835 O O . SER A 1 105 ? -10.716 -3.629 16.345 1.00 91.88 105 SER A O 1
ATOM 837 N N . LEU A 1 106 ? -9.280 -2.469 17.636 1.00 94.31 106 LEU A N 1
ATOM 838 C CA . LEU A 1 106 ? -8.823 -1.556 16.591 1.00 94.31 106 LEU A CA 1
ATOM 839 C C . LEU A 1 106 ? -8.017 -2.282 15.511 1.00 94.31 106 LEU A C 1
ATOM 841 O O . LEU A 1 106 ? -6.816 -2.495 15.654 1.00 94.31 106 LEU A O 1
ATOM 845 N N . LYS A 1 107 ? -8.684 -2.603 14.402 1.00 95.69 107 LYS A N 1
ATOM 846 C CA . LYS A 1 107 ? -8.092 -3.264 13.231 1.00 95.69 107 LYS A CA 1
ATOM 847 C C . LYS A 1 107 ? -7.649 -2.282 12.156 1.00 95.69 107 LYS A C 1
ATOM 849 O O . LYS A 1 107 ? -6.698 -2.560 11.429 1.00 95.69 107 LYS A O 1
ATOM 854 N N . HIS A 1 108 ? -8.323 -1.138 12.039 1.00 95.62 108 HIS A N 1
ATOM 855 C CA . HIS A 1 108 ? -8.085 -0.177 10.964 1.00 95.62 108 HIS A CA 1
ATOM 856 C C . HIS A 1 108 ? -7.779 1.214 11.518 1.00 95.62 108 HIS A C 1
ATOM 858 O O . HIS A 1 108 ? -8.604 1.821 12.202 1.00 95.62 108 HIS A O 1
ATOM 864 N N . LEU A 1 109 ? -6.613 1.754 11.171 1.00 94.88 109 LEU A N 1
ATOM 865 C CA . LEU A 1 109 ? -6.196 3.085 11.598 1.00 94.88 109 LEU A CA 1
ATOM 866 C C . LEU A 1 109 ? -5.700 3.902 10.411 1.00 94.88 109 LEU A C 1
ATOM 868 O O . LEU A 1 109 ? -4.815 3.472 9.675 1.00 94.88 109 LEU A O 1
ATOM 872 N N . ARG A 1 110 ? -6.213 5.126 10.271 1.00 93.69 110 ARG A N 1
ATOM 873 C CA . ARG A 1 110 ? -5.624 6.161 9.417 1.00 93.69 110 ARG A CA 1
ATOM 874 C C . ARG A 1 110 ? -5.290 7.378 10.259 1.00 93.69 110 ARG A C 1
ATOM 876 O O . ARG A 1 110 ? -6.184 7.933 10.889 1.00 93.69 110 ARG A O 1
ATOM 883 N N . ALA A 1 111 ? -4.031 7.802 10.263 1.00 91.19 111 ALA A N 1
ATOM 884 C CA . ALA A 1 111 ? -3.596 8.893 11.123 1.00 91.19 111 ALA A CA 1
ATOM 885 C C . ALA A 1 111 ? -2.312 9.581 10.633 1.00 91.19 111 ALA A C 1
ATOM 887 O O . ALA A 1 111 ? -1.504 9.015 9.895 1.00 91.19 111 ALA A O 1
ATOM 888 N N . VAL A 1 112 ? -2.109 10.808 11.111 1.00 86.94 112 VAL A N 1
ATOM 889 C CA . VAL A 1 112 ? -0.822 11.511 11.075 1.00 86.94 112 VAL A CA 1
ATOM 890 C C . VAL A 1 112 ? -0.141 11.232 12.419 1.00 86.94 112 VAL A C 1
ATOM 892 O O . VAL A 1 112 ? -0.556 11.803 13.423 1.00 86.94 112 VAL A O 1
ATOM 895 N N . VAL A 1 113 ? 0.828 10.308 12.478 1.00 72.88 113 VAL A N 1
ATOM 896 C CA . VAL A 1 113 ? 1.431 9.846 13.754 1.00 72.88 113 VAL A CA 1
ATOM 897 C C . VAL A 1 113 ? 2.946 9.957 13.726 1.00 72.88 113 VAL A C 1
ATOM 899 O O . VAL A 1 113 ? 3.575 9.628 12.718 1.00 72.88 113 VAL A O 1
ATOM 902 N N . ALA A 1 114 ? 3.522 10.391 14.851 1.00 60.97 114 ALA A N 1
ATOM 903 C CA . ALA A 1 114 ? 4.949 10.648 14.990 1.00 60.97 114 ALA A CA 1
ATOM 904 C C . ALA A 1 114 ? 5.732 9.667 15.881 1.00 60.97 114 ALA A C 1
ATOM 906 O O . ALA A 1 114 ? 6.951 9.808 15.972 1.00 60.97 114 ALA A O 1
ATOM 907 N N . CYS A 1 115 ? 5.098 8.699 16.558 1.00 66.50 115 CYS A N 1
ATOM 908 C CA . CYS A 1 115 ? 5.769 7.917 17.609 1.00 66.50 115 CYS A CA 1
ATOM 909 C C . CYS A 1 115 ? 5.483 6.405 17.590 1.00 66.50 115 CYS A C 1
ATOM 911 O O . CYS A 1 115 ? 4.336 5.971 17.481 1.00 66.50 115 CYS A O 1
ATOM 913 N N . THR A 1 116 ? 6.552 5.624 17.791 1.00 63.41 116 THR A N 1
ATOM 914 C CA . THR A 1 116 ? 6.604 4.151 17.890 1.00 63.41 116 THR A CA 1
ATOM 915 C C . THR A 1 116 ? 5.653 3.593 18.951 1.00 63.41 116 THR A C 1
ATOM 917 O O . THR A 1 116 ? 4.871 2.683 18.688 1.00 63.41 116 THR A O 1
ATOM 920 N N . ASP A 1 117 ? 5.664 4.189 20.143 1.00 77.50 117 ASP A N 1
ATOM 921 C CA . ASP A 1 117 ? 5.031 3.616 21.341 1.00 77.50 117 ASP A CA 1
ATOM 922 C C . ASP A 1 117 ? 3.502 3.653 21.268 1.00 77.50 117 ASP A C 1
ATOM 924 O O . ASP A 1 117 ? 2.794 2.926 21.964 1.00 77.50 117 ASP A O 1
ATOM 928 N N . THR A 1 118 ? 2.975 4.527 20.411 1.00 85.75 118 THR A N 1
ATOM 929 C CA . THR A 1 118 ? 1.534 4.707 20.258 1.00 85.75 118 THR A CA 1
ATOM 930 C C . THR A 1 118 ? 0.923 3.575 19.443 1.00 85.75 118 THR A C 1
ATOM 932 O O . THR A 1 118 ? -0.124 3.064 19.822 1.00 85.75 118 THR A O 1
ATOM 935 N N . LEU A 1 119 ? 1.586 3.143 18.367 1.00 89.44 119 LEU A N 1
ATOM 936 C CA . LEU A 1 119 ? 1.080 2.074 17.503 1.00 89.44 119 LEU A CA 1
ATOM 937 C C . LEU A 1 119 ? 1.249 0.693 18.142 1.00 89.44 119 LEU A C 1
ATOM 939 O O . LEU A 1 119 ? 0.334 -0.119 18.064 1.00 89.44 119 LEU A O 1
ATOM 943 N N . ALA A 1 120 ? 2.354 0.462 18.857 1.00 87.75 120 ALA A N 1
ATOM 944 C CA . ALA A 1 120 ? 2.616 -0.802 19.553 1.00 87.75 120 ALA A CA 1
ATOM 945 C C . ALA A 1 120 ? 1.530 -1.188 20.582 1.00 87.75 120 ALA A C 1
ATOM 947 O O . ALA A 1 120 ? 1.425 -2.351 20.960 1.00 87.75 120 ALA A O 1
ATOM 948 N N . SER A 1 121 ? 0.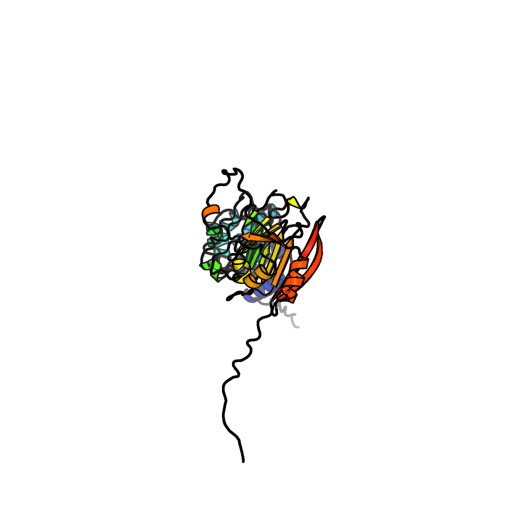703 -0.228 21.016 1.00 89.62 121 SER A N 1
ATOM 949 C CA . SER A 1 121 ? -0.433 -0.461 21.920 1.00 89.62 121 SER A CA 1
ATOM 950 C C . SER A 1 121 ? -1.626 -1.165 21.246 1.00 89.62 121 SER A C 1
ATOM 952 O O . SER A 1 121 ? -2.562 -1.557 21.936 1.00 89.62 121 SER A O 1
ATOM 954 N N . PHE A 1 122 ? -1.616 -1.328 19.917 1.00 93.00 122 PHE A N 1
ATOM 955 C CA . PHE A 1 122 ? -2.713 -1.909 19.134 1.00 93.00 122 PHE A CA 1
ATOM 956 C C . PHE A 1 122 ? -2.211 -3.105 18.301 1.00 93.00 122 PHE A C 1
ATOM 958 O O . PHE A 1 122 ? -2.080 -3.003 17.082 1.00 93.00 122 PHE A O 1
ATOM 965 N N . PRO A 1 123 ? -1.894 -4.252 18.931 1.00 92.50 123 PRO A N 1
ATOM 966 C CA . PRO A 1 123 ? -1.256 -5.385 18.251 1.00 92.50 123 PRO A CA 1
ATOM 967 C C . PRO A 1 123 ? -2.148 -6.051 17.192 1.00 92.50 123 PRO A C 1
ATOM 969 O O . PRO A 1 123 ? -1.634 -6.625 16.235 1.00 92.50 123 PRO A O 1
ATOM 972 N N . VAL A 1 124 ? -3.474 -5.943 17.340 1.00 95.62 124 VAL A N 1
ATOM 973 C CA . VAL A 1 124 ? -4.473 -6.508 16.413 1.00 95.62 124 VAL A CA 1
ATOM 974 C C . VAL A 1 124 ? -4.701 -5.652 15.163 1.00 95.62 124 VAL A C 1
ATOM 976 O O . VAL A 1 124 ? -5.602 -5.941 14.382 1.00 95.62 124 VAL A O 1
ATOM 979 N N . LEU A 1 125 ? -3.925 -4.581 14.973 1.00 96.00 125 LEU A N 1
ATOM 980 C CA . LEU A 1 125 ? -4.069 -3.702 13.822 1.00 96.00 125 LEU A CA 1
ATOM 981 C C . LEU A 1 125 ? -3.732 -4.456 12.527 1.00 96.00 125 LEU A C 1
ATOM 983 O O . LEU A 1 125 ? -2.599 -4.890 12.331 1.00 96.00 125 LEU A O 1
ATOM 987 N N . GLU A 1 126 ? -4.706 -4.565 11.629 1.00 97.44 126 GLU A N 1
ATOM 988 C CA . GLU A 1 126 ? -4.593 -5.269 10.347 1.00 97.44 126 GLU A CA 1
ATOM 989 C C . GLU A 1 126 ? -4.285 -4.320 9.186 1.00 97.44 126 GLU A C 1
ATOM 991 O O . GLU A 1 126 ? -3.661 -4.709 8.197 1.00 97.44 126 GLU A O 1
ATOM 996 N N . SER A 1 127 ? -4.730 -3.066 9.292 1.00 97.44 127 SER A N 1
ATOM 997 C CA . SER A 1 127 ? -4.591 -2.053 8.251 1.00 97.44 127 SER A CA 1
ATOM 998 C C . SER A 1 127 ? -4.193 -0.708 8.836 1.00 97.44 127 SER A C 1
ATOM 1000 O O . SER A 1 127 ? -4.928 -0.110 9.627 1.00 97.44 127 SER A O 1
ATOM 1002 N N . LEU A 1 128 ? -3.070 -0.180 8.362 1.00 95.88 128 LEU A N 1
ATOM 1003 C CA . LEU A 1 128 ? -2.520 1.090 8.802 1.00 95.88 128 LEU A CA 1
ATOM 1004 C C . LEU A 1 128 ? -2.290 2.027 7.620 1.00 95.88 128 LEU A C 1
ATOM 1006 O O . LEU A 1 128 ? -1.528 1.723 6.709 1.00 95.88 128 LEU A O 1
ATOM 1010 N N . THR A 1 129 ? -2.888 3.213 7.673 1.00 94.19 129 THR A N 1
ATOM 1011 C CA . THR A 1 129 ? -2.550 4.333 6.793 1.00 94.19 129 THR A CA 1
ATOM 1012 C C . THR A 1 129 ? -1.843 5.415 7.595 1.00 94.19 129 THR A C 1
ATOM 1014 O O . THR A 1 129 ? -2.460 6.090 8.420 1.00 94.19 129 THR A O 1
ATOM 1017 N N . LEU A 1 130 ? -0.554 5.607 7.330 1.00 92.06 130 LEU A N 1
ATOM 1018 C CA . LEU A 1 130 ? 0.228 6.698 7.895 1.00 92.06 130 LEU A CA 1
ATOM 1019 C C . LEU A 1 130 ? 0.372 7.810 6.878 1.00 92.06 130 LEU A C 1
ATOM 1021 O O . LEU A 1 130 ? 0.785 7.594 5.739 1.00 92.06 130 LEU A O 1
ATOM 1025 N N . GLU A 1 131 ? 0.065 9.017 7.317 1.00 88.81 131 GLU A N 1
ATOM 1026 C CA . GLU A 1 131 ? 0.198 10.208 6.504 1.00 88.81 131 GLU A CA 1
ATOM 1027 C C . GLU A 1 131 ? 1.277 11.124 7.084 1.00 88.81 131 GLU A C 1
ATOM 1029 O O . GLU A 1 131 ? 1.291 11.425 8.277 1.00 88.81 131 GLU A O 1
ATOM 1034 N N . ALA A 1 132 ? 2.204 11.568 6.237 1.00 84.38 132 ALA A N 1
ATOM 1035 C CA . ALA A 1 132 ? 3.317 12.409 6.639 1.00 84.38 132 ALA A CA 1
ATOM 1036 C C . ALA A 1 132 ? 2.808 13.769 7.131 1.00 84.38 132 ALA A C 1
ATOM 1038 O O . ALA A 1 132 ? 2.257 14.558 6.356 1.00 84.38 132 ALA A O 1
ATOM 1039 N N . GLY A 1 133 ? 2.992 14.030 8.424 1.00 79.44 133 GLY A N 1
ATOM 1040 C CA . GLY A 1 133 ? 2.777 15.334 9.048 1.00 79.44 133 GLY A CA 1
ATOM 1041 C C . GLY A 1 133 ? 4.019 16.212 8.919 1.00 79.44 133 GLY A C 1
ATOM 1042 O O . GLY A 1 133 ? 4.511 16.458 7.821 1.00 79.44 133 GLY A O 1
ATOM 1043 N N . ALA A 1 134 ? 4.554 16.648 10.060 1.00 72.81 134 ALA A N 1
ATOM 1044 C CA . ALA A 1 134 ? 5.831 17.365 10.128 1.00 72.81 134 ALA A CA 1
ATOM 1045 C C . ALA A 1 134 ? 7.057 16.465 9.869 1.00 72.81 134 ALA A C 1
ATOM 1047 O O . ALA A 1 134 ? 8.164 16.956 9.669 1.00 72.81 134 ALA A O 1
ATOM 1048 N N . ILE A 1 135 ? 6.881 15.142 9.891 1.00 71.75 135 ILE A N 1
ATOM 1049 C CA . ILE A 1 135 ? 7.972 14.188 9.705 1.00 71.75 135 ILE A CA 1
ATOM 1050 C C . ILE A 1 135 ? 8.241 13.974 8.219 1.00 71.75 135 ILE A C 1
ATOM 1052 O O . ILE A 1 135 ? 7.355 13.612 7.447 1.00 71.75 135 ILE A O 1
ATOM 1056 N N . HIS A 1 136 ? 9.508 14.130 7.846 1.00 73.25 136 HIS A N 1
ATOM 1057 C CA . HIS A 1 136 ? 9.981 13.947 6.477 1.00 73.25 136 HIS A CA 1
ATOM 1058 C C . HIS A 1 136 ? 10.476 12.521 6.176 1.00 73.25 136 HIS A C 1
ATOM 1060 O O . HIS A 1 136 ? 10.617 12.156 5.012 1.00 73.25 136 HIS A O 1
ATOM 1066 N N . ARG A 1 137 ? 10.735 11.689 7.190 1.00 81.06 137 ARG A N 1
ATOM 1067 C CA . ARG A 1 137 ? 11.228 10.320 6.994 1.00 81.06 137 ARG A CA 1
ATOM 1068 C C . ARG A 1 137 ? 10.370 9.305 7.737 1.00 81.06 137 ARG A C 1
ATOM 1070 O O . ARG A 1 137 ? 10.179 9.430 8.941 1.00 81.06 137 ARG A O 1
ATOM 1077 N N . PHE A 1 138 ? 9.892 8.291 7.023 1.00 85.50 138 PHE A N 1
ATOM 1078 C CA . PHE A 1 138 ? 9.284 7.118 7.643 1.00 85.50 138 PHE A CA 1
ATOM 1079 C C . PHE A 1 138 ? 10.372 6.167 8.160 1.00 85.50 138 PHE A C 1
ATOM 1081 O O . PHE A 1 138 ? 11.286 5.823 7.409 1.00 85.50 138 PHE A O 1
ATOM 1088 N N . TYR A 1 139 ? 10.252 5.736 9.419 1.00 85.81 139 TYR A N 1
ATOM 1089 C CA . TYR A 1 139 ? 11.138 4.752 10.044 1.00 85.81 139 TYR A CA 1
ATOM 1090 C C . TYR A 1 139 ? 10.359 3.463 10.340 1.00 85.81 139 TYR A C 1
ATOM 1092 O O . TYR A 1 139 ? 9.418 3.516 11.129 1.00 85.81 139 TYR A O 1
ATOM 1100 N N . PRO A 1 140 ? 10.753 2.299 9.795 1.00 87.19 140 PRO A N 1
ATOM 1101 C CA . PRO A 1 140 ? 10.060 1.024 10.012 1.00 87.19 140 PRO A CA 1
ATOM 1102 C C . PRO A 1 140 ? 9.880 0.588 11.466 1.00 87.19 140 PRO A C 1
ATOM 1104 O O . PRO A 1 140 ? 8.953 -0.161 11.768 1.00 87.19 140 PRO A O 1
ATOM 1107 N N . SER A 1 141 ? 10.742 1.054 12.374 1.00 86.38 141 SER A N 1
ATOM 1108 C CA . SER A 1 141 ? 10.665 0.737 13.804 1.00 86.38 141 SER A CA 1
ATOM 1109 C C . SER A 1 141 ? 9.338 1.159 14.439 1.00 86.38 141 SER A C 1
ATOM 1111 O O . SER A 1 141 ? 8.925 0.547 15.421 1.00 86.38 141 SER A O 1
ATOM 1113 N N . VAL A 1 142 ? 8.626 2.138 13.860 1.00 87.06 142 VAL A N 1
ATOM 1114 C CA . VAL A 1 142 ? 7.285 2.554 14.320 1.00 87.06 142 VAL A CA 1
ATOM 1115 C C . VAL A 1 142 ? 6.227 1.469 14.177 1.00 87.06 142 VAL A C 1
ATOM 1117 O O . VAL A 1 142 ? 5.197 1.547 14.834 1.00 87.06 142 VAL A O 1
ATOM 1120 N N . LEU A 1 143 ? 6.479 0.458 13.343 1.00 90.12 143 LEU A N 1
ATOM 1121 C CA . LEU A 1 143 ? 5.592 -0.688 13.162 1.00 90.12 143 LEU A CA 1
ATOM 1122 C C . LEU A 1 143 ? 5.905 -1.834 14.137 1.00 90.12 143 LEU A C 1
ATOM 1124 O O . LEU A 1 143 ? 5.268 -2.885 14.079 1.00 90.12 143 LEU A O 1
ATOM 1128 N N . GLY A 1 144 ? 6.896 -1.666 15.019 1.00 87.50 144 GLY A N 1
ATOM 1129 C CA . GLY A 1 144 ? 7.228 -2.658 16.036 1.00 87.50 144 GLY A CA 1
ATOM 1130 C C . GLY A 1 144 ? 6.014 -2.991 16.910 1.00 87.50 144 GLY A C 1
ATOM 1131 O O . GLY A 1 144 ? 5.314 -2.097 17.375 1.00 87.50 144 GLY A O 1
ATOM 1132 N N . GLY A 1 145 ? 5.759 -4.284 17.122 1.00 85.75 145 GLY A N 1
ATOM 1133 C CA . GLY A 1 145 ? 4.623 -4.770 17.916 1.00 85.75 145 GLY A CA 1
ATOM 1134 C C . GLY A 1 145 ? 3.321 -4.988 17.136 1.00 85.75 145 GLY A C 1
ATOM 1135 O O . GLY A 1 145 ? 2.418 -5.629 17.663 1.00 85.75 145 GLY A O 1
ATOM 1136 N N . LEU A 1 146 ? 3.231 -4.542 15.878 1.00 92.31 146 LEU A N 1
ATOM 1137 C CA . LEU A 1 146 ? 2.057 -4.770 15.028 1.00 92.31 146 LEU A CA 1
ATOM 1138 C C . LEU A 1 146 ? 2.109 -6.168 14.394 1.00 92.31 146 LEU A C 1
ATOM 1140 O O . LEU A 1 146 ? 2.521 -6.336 13.249 1.00 92.31 146 LEU A O 1
ATOM 1144 N N . CYS A 1 147 ? 1.749 -7.189 15.167 1.00 91.62 147 CYS A N 1
ATOM 1145 C CA . CYS A 1 147 ? 1.855 -8.590 14.756 1.00 91.62 147 CYS A CA 1
ATOM 1146 C C . CYS A 1 147 ? 0.745 -9.062 13.808 1.00 91.62 147 CYS A C 1
ATOM 1148 O O . CYS A 1 147 ? 0.862 -10.159 13.277 1.00 91.62 147 CYS A O 1
ATOM 1150 N N . CYS A 1 148 ? -0.304 -8.269 13.587 1.00 96.00 148 CYS A N 1
ATOM 1151 C CA . CYS A 1 148 ? -1.394 -8.598 12.665 1.00 96.00 148 CYS A CA 1
ATOM 1152 C C . CYS A 1 148 ? -1.405 -7.733 11.395 1.00 96.00 148 CYS A C 1
ATOM 1154 O O . CYS A 1 148 ? -2.332 -7.847 10.595 1.00 96.00 148 CYS A O 1
ATOM 1156 N N . LEU A 1 149 ? -0.401 -6.871 11.194 1.00 96.94 149 LEU A N 1
ATOM 1157 C CA . LEU A 1 149 ? -0.431 -5.861 10.138 1.00 96.94 149 LEU A CA 1
ATOM 1158 C C . LEU A 1 149 ? -0.313 -6.491 8.749 1.00 96.94 149 LEU A C 1
ATOM 1160 O O . LEU A 1 149 ? 0.775 -6.845 8.310 1.00 96.94 149 LEU A O 1
ATOM 1164 N N . ALA A 1 150 ? -1.430 -6.549 8.028 1.00 97.75 150 ALA A N 1
ATOM 1165 C CA . ALA A 1 150 ? -1.499 -7.073 6.670 1.00 97.75 150 ALA A CA 1
ATOM 1166 C C . ALA A 1 150 ? -1.416 -5.970 5.602 1.00 97.75 150 ALA A C 1
ATOM 1168 O O . ALA A 1 150 ? -0.881 -6.216 4.521 1.00 97.75 150 ALA A O 1
ATOM 1169 N N . HIS A 1 151 ? -1.892 -4.757 5.897 1.00 98.25 151 HIS A N 1
ATOM 1170 C CA . HIS A 1 151 ? -1.971 -3.658 4.930 1.00 98.25 151 HIS A CA 1
ATOM 1171 C C . HIS A 1 151 ? -1.293 -2.398 5.469 1.00 98.25 151 HIS A C 1
ATOM 1173 O O . HIS A 1 151 ? -1.652 -1.892 6.535 1.00 98.25 151 HIS A O 1
ATOM 1179 N N . LEU A 1 152 ? -0.348 -1.851 4.706 1.00 96.44 152 LEU A N 1
ATOM 1180 C CA . LEU A 1 152 ? 0.347 -0.609 5.036 1.00 96.44 152 LEU A CA 1
ATOM 1181 C C . LEU A 1 152 ? 0.214 0.402 3.897 1.00 96.44 152 LEU A C 1
ATOM 1183 O O . LEU A 1 152 ? 0.661 0.157 2.783 1.00 96.44 152 LEU A O 1
ATOM 1187 N N . SER A 1 153 ? -0.329 1.578 4.193 1.00 95.06 153 SER A N 1
ATOM 1188 C CA . SER A 1 153 ? -0.369 2.711 3.272 1.00 95.06 153 SER A CA 1
ATOM 1189 C C . SER A 1 153 ? 0.470 3.864 3.815 1.00 95.06 153 SER A C 1
ATOM 1191 O O . SER A 1 153 ? 0.191 4.393 4.890 1.00 95.06 153 SER A O 1
ATOM 1193 N N . LEU A 1 154 ? 1.485 4.285 3.064 1.00 92.25 154 LEU A N 1
ATOM 1194 C CA . LEU A 1 154 ? 2.370 5.401 3.390 1.00 92.25 154 LEU A CA 1
ATOM 1195 C C . LEU A 1 154 ? 2.069 6.581 2.472 1.00 92.25 154 LEU A C 1
ATOM 1197 O O . LEU A 1 154 ? 2.263 6.512 1.261 1.00 92.25 154 LEU A O 1
ATOM 1201 N N . VAL A 1 155 ? 1.603 7.684 3.047 1.00 89.62 155 VAL A N 1
ATOM 1202 C CA . VAL A 1 155 ? 1.070 8.821 2.296 1.00 89.62 155 VAL A CA 1
ATOM 1203 C C . VAL A 1 155 ? 1.918 10.065 2.557 1.00 89.62 155 VAL A C 1
ATOM 1205 O O . VAL A 1 155 ? 2.138 10.468 3.691 1.00 89.62 155 VAL A O 1
ATOM 1208 N N . ARG A 1 156 ? 2.384 10.702 1.486 1.00 84.69 156 ARG A N 1
ATOM 1209 C CA . ARG A 1 156 ? 3.200 11.922 1.402 1.00 84.69 156 ARG A CA 1
ATOM 1210 C C . ARG A 1 156 ? 4.561 11.916 2.104 1.00 84.69 156 ARG A C 1
ATOM 1212 O O . ARG A 1 156 ? 5.116 12.995 2.317 1.00 84.69 156 ARG A O 1
ATOM 1219 N N . PHE A 1 157 ? 5.130 10.766 2.447 1.00 81.75 157 PHE A N 1
ATOM 1220 C CA . PHE A 1 157 ? 6.495 10.739 2.976 1.00 81.75 157 PHE A CA 1
ATOM 1221 C C . PHE A 1 157 ? 7.497 11.078 1.861 1.00 81.75 157 PHE A C 1
ATOM 1223 O O . PHE A 1 157 ? 7.467 10.429 0.816 1.00 81.75 157 PHE A O 1
ATOM 1230 N N . PRO A 1 158 ? 8.373 12.085 2.038 1.00 75.06 158 PRO A N 1
ATOM 1231 C CA . PRO A 1 158 ? 9.382 12.399 1.032 1.00 75.06 158 PRO A CA 1
ATOM 1232 C C . PRO A 1 158 ? 10.554 11.410 1.047 1.00 75.06 158 PRO A C 1
ATOM 1234 O O . PRO A 1 158 ? 11.156 11.189 0.002 1.00 75.06 158 PRO A O 1
ATOM 1237 N N . VAL A 1 159 ? 10.857 10.799 2.200 1.00 76.69 159 VAL A N 1
ATOM 1238 C CA . VAL A 1 159 ? 11.869 9.742 2.335 1.00 76.69 159 VAL A CA 1
ATOM 1239 C C . VAL A 1 159 ? 11.268 8.545 3.069 1.00 76.69 159 VAL A C 1
ATOM 1241 O O . VAL A 1 159 ? 10.666 8.696 4.133 1.00 76.69 159 VAL A O 1
ATOM 1244 N N . MET A 1 160 ? 11.442 7.349 2.511 1.00 78.19 160 MET A N 1
ATOM 1245 C CA . MET A 1 160 ? 10.916 6.100 3.063 1.00 78.19 160 MET A CA 1
ATOM 1246 C C . MET A 1 160 ? 11.985 5.019 3.000 1.00 78.19 160 MET A C 1
ATOM 1248 O O . MET A 1 160 ? 12.597 4.814 1.957 1.00 78.19 160 MET A O 1
ATOM 1252 N N . GLU A 1 161 ? 12.182 4.326 4.113 1.00 81.94 161 GLU A N 1
ATOM 1253 C CA . GLU A 1 161 ? 13.032 3.146 4.197 1.00 81.94 161 GLU A CA 1
ATOM 1254 C C . GLU A 1 161 ? 12.136 1.960 4.550 1.00 81.94 161 GLU A C 1
ATOM 1256 O O . GLU A 1 161 ? 11.392 2.044 5.520 1.00 81.94 161 GLU A O 1
ATOM 1261 N N . LEU A 1 162 ? 12.153 0.885 3.757 1.00 85.00 162 LEU A N 1
ATOM 1262 C CA . LEU A 1 162 ? 11.358 -0.329 4.011 1.00 85.00 162 LEU A CA 1
ATOM 1263 C C . LEU A 1 162 ? 12.235 -1.544 4.349 1.00 85.00 162 LEU A C 1
ATOM 1265 O O . LEU A 1 162 ? 11.725 -2.554 4.819 1.00 85.00 162 LEU A O 1
ATOM 1269 N N . SER A 1 163 ? 13.556 -1.439 4.196 1.00 85.75 163 SER A N 1
ATOM 1270 C CA . SER A 1 163 ? 14.531 -2.487 4.524 1.00 85.75 163 SER A CA 1
ATOM 1271 C C . SER A 1 163 ? 14.556 -2.854 6.009 1.00 85.75 163 SER A C 1
ATOM 1273 O O . SER A 1 163 ? 14.897 -3.984 6.347 1.00 85.75 163 SER A O 1
ATOM 1275 N N . GLY A 1 164 ? 14.192 -1.919 6.890 1.00 85.88 164 GLY A N 1
ATOM 1276 C CA . GLY A 1 164 ? 14.238 -2.083 8.345 1.00 85.88 164 GLY A CA 1
ATOM 1277 C C . GLY A 1 164 ? 12.976 -2.664 8.995 1.00 85.88 164 GLY A C 1
ATOM 1278 O O . GLY A 1 164 ? 12.822 -2.515 10.207 1.00 85.88 164 GLY A O 1
ATOM 1279 N N . LEU A 1 165 ? 12.038 -3.248 8.238 1.00 89.62 165 LEU A N 1
ATOM 1280 C CA . LEU A 1 165 ? 10.818 -3.829 8.822 1.00 89.62 165 LEU A CA 1
ATOM 1281 C C . LEU A 1 165 ? 11.157 -4.943 9.825 1.00 89.62 165 LEU A C 1
ATOM 1283 O O . LEU A 1 165 ? 12.021 -5.785 9.582 1.00 89.62 165 LEU A O 1
ATOM 1287 N N . THR A 1 166 ? 10.452 -4.945 10.958 1.00 90.06 166 THR A N 1
ATOM 1288 C CA . THR A 1 166 ? 10.652 -5.944 12.021 1.00 90.06 166 THR A CA 1
ATOM 1289 C C . THR A 1 166 ? 10.142 -7.329 11.591 1.00 90.06 166 THR A C 1
ATOM 1291 O O . THR A 1 166 ? 9.153 -7.390 10.857 1.00 90.06 166 THR A O 1
ATOM 1294 N N . PRO A 1 167 ? 10.754 -8.446 12.039 1.00 90.38 167 PRO A N 1
ATOM 1295 C CA . PRO A 1 167 ? 10.396 -9.797 11.580 1.00 90.38 167 PRO A CA 1
ATOM 1296 C C . PRO A 1 167 ? 8.904 -10.138 11.720 1.00 90.38 167 PRO A C 1
ATOM 1298 O O . PRO A 1 167 ? 8.284 -10.638 10.790 1.00 90.38 167 PRO A O 1
ATOM 1301 N N . ASN A 1 168 ? 8.300 -9.757 12.844 1.00 90.19 168 ASN A N 1
ATOM 1302 C CA . ASN A 1 168 ? 6.871 -9.903 13.137 1.00 90.19 168 ASN A CA 1
ATOM 1303 C C . ASN A 1 168 ? 5.957 -9.198 12.114 1.00 90.19 168 ASN A C 1
ATOM 1305 O O . ASN A 1 168 ? 4.870 -9.688 11.817 1.00 90.19 168 ASN A O 1
ATOM 1309 N N . VAL A 1 169 ? 6.391 -8.065 11.556 1.00 92.75 169 VAL A N 1
ATOM 1310 C CA . VAL A 1 169 ? 5.660 -7.378 10.479 1.00 92.75 169 VAL A CA 1
ATOM 1311 C C . VAL A 1 169 ? 5.939 -8.047 9.133 1.00 92.75 169 VAL A C 1
ATOM 1313 O O . VAL A 1 169 ? 5.036 -8.187 8.320 1.00 92.75 169 VAL A O 1
ATOM 1316 N N . VAL A 1 170 ? 7.173 -8.497 8.892 1.00 93.75 170 VAL A N 1
ATOM 1317 C CA . VAL A 1 170 ? 7.566 -9.173 7.642 1.00 93.75 170 VAL A CA 1
ATOM 1318 C C . VAL A 1 170 ? 6.741 -10.437 7.382 1.00 93.75 170 VAL A C 1
ATOM 1320 O O . VAL A 1 170 ? 6.409 -10.718 6.233 1.00 93.75 170 VAL A O 1
ATOM 1323 N N . GLU A 1 171 ? 6.384 -11.179 8.430 1.00 92.75 171 GLU A N 1
ATOM 1324 C CA . GLU A 1 171 ? 5.581 -12.405 8.323 1.00 92.75 171 GLU A CA 1
ATOM 1325 C C . GLU A 1 171 ? 4.111 -12.145 7.952 1.00 92.75 171 GLU A C 1
ATOM 1327 O O . GLU A 1 171 ? 3.474 -12.972 7.289 1.00 92.75 171 GLU A O 1
ATOM 1332 N N . THR A 1 172 ? 3.565 -11.000 8.363 1.00 96.12 172 THR A N 1
ATOM 1333 C CA . THR A 1 172 ? 2.128 -10.706 8.265 1.00 96.12 172 THR A CA 1
ATOM 1334 C C . THR A 1 172 ? 1.768 -9.743 7.145 1.00 96.12 172 THR A C 1
ATOM 1336 O O . THR A 1 172 ? 0.687 -9.874 6.571 1.00 96.12 172 THR A O 1
ATOM 1339 N N . LEU A 1 173 ? 2.680 -8.851 6.762 1.00 97.50 173 LEU A N 1
ATOM 1340 C CA . LEU A 1 173 ? 2.438 -7.818 5.762 1.00 97.50 173 LEU A CA 1
ATOM 1341 C C . LEU A 1 173 ? 2.220 -8.415 4.366 1.00 97.50 173 LEU A C 1
ATOM 1343 O O . LEU A 1 173 ? 3.080 -9.115 3.832 1.00 97.50 173 LEU A O 1
ATOM 1347 N N . LYS A 1 174 ? 1.065 -8.109 3.766 1.00 97.69 174 LYS A N 1
ATOM 1348 C CA . LYS A 1 174 ? 0.635 -8.590 2.443 1.00 97.69 174 LYS A CA 1
ATOM 1349 C C . LYS A 1 174 ? 0.582 -7.487 1.405 1.00 97.69 174 LYS A C 1
ATOM 1351 O O . LYS A 1 174 ? 0.959 -7.718 0.258 1.00 97.69 174 LYS A O 1
ATOM 1356 N N . GLU A 1 175 ? 0.149 -6.295 1.796 1.00 98.19 175 GLU A N 1
ATOM 1357 C CA . GLU A 1 175 ? -0.040 -5.186 0.870 1.00 98.19 175 GLU A CA 1
ATOM 1358 C C . GLU A 1 175 ? 0.677 -3.923 1.341 1.00 98.19 175 GLU A C 1
ATOM 1360 O O . GLU A 1 175 ? 0.563 -3.511 2.499 1.00 98.19 175 GLU A O 1
ATOM 1365 N N . ILE A 1 176 ? 1.392 -3.280 0.417 1.00 96.81 176 ILE A N 1
ATOM 1366 C CA . ILE A 1 176 ? 1.993 -1.965 0.637 1.00 96.81 176 ILE A CA 1
ATOM 1367 C C . ILE A 1 176 ? 1.541 -1.000 -0.454 1.00 96.81 176 ILE A C 1
ATOM 1369 O O . ILE A 1 176 ? 1.748 -1.239 -1.644 1.00 96.81 176 ILE A O 1
ATOM 1373 N N . HIS A 1 177 ? 0.990 0.128 -0.026 1.00 96.00 177 HIS A N 1
ATOM 1374 C CA . HIS A 1 177 ? 0.668 1.268 -0.867 1.00 96.00 177 HIS A CA 1
ATOM 1375 C C . HIS A 1 177 ? 1.540 2.455 -0.476 1.00 96.00 177 HIS A C 1
ATOM 1377 O O . HIS A 1 177 ? 1.687 2.786 0.699 1.00 96.00 177 HIS A O 1
ATOM 1383 N N . VAL A 1 178 ? 2.124 3.116 -1.465 1.00 92.31 178 VAL A N 1
ATOM 1384 C CA . VAL A 1 178 ? 2.963 4.292 -1.265 1.00 92.31 178 VAL A CA 1
ATOM 1385 C C . VAL A 1 178 ? 2.455 5.406 -2.158 1.00 92.31 178 VAL A C 1
ATOM 1387 O O . VAL A 1 178 ? 2.476 5.287 -3.379 1.00 92.31 178 VAL A O 1
ATOM 1390 N N . THR A 1 179 ? 2.038 6.509 -1.551 1.00 89.81 179 THR A N 1
ATOM 1391 C CA . THR A 1 179 ? 1.599 7.714 -2.255 1.00 89.81 179 THR A CA 1
ATOM 1392 C C . THR A 1 179 ? 2.556 8.848 -1.916 1.00 89.81 179 THR A C 1
ATOM 1394 O O . THR A 1 179 ? 2.381 9.487 -0.884 1.00 89.81 179 THR A O 1
ATOM 1397 N N . PRO A 1 180 ? 3.591 9.116 -2.723 1.00 80.06 180 PRO A N 1
ATOM 1398 C CA . PRO A 1 180 ? 4.553 10.177 -2.474 1.00 80.06 180 PRO A CA 1
ATOM 1399 C C . PRO A 1 180 ? 3.900 11.562 -2.555 1.00 80.06 180 PRO A C 1
ATOM 1401 O O . PRO A 1 180 ? 2.809 11.748 -3.102 1.00 80.06 180 PRO A O 1
ATOM 1404 N N . ARG A 1 181 ? 4.570 12.564 -1.975 1.00 76.75 181 ARG A N 1
ATOM 1405 C CA . ARG A 1 181 ? 4.082 13.947 -1.992 1.00 76.75 181 ARG A CA 1
ATOM 1406 C C . ARG A 1 181 ? 4.299 14.553 -3.391 1.00 76.75 181 ARG A C 1
ATOM 1408 O O . ARG A 1 181 ? 5.460 14.695 -3.766 1.00 76.75 181 ARG A O 1
ATOM 1415 N N . PRO A 1 182 ? 3.246 15.005 -4.103 1.00 60.91 182 PRO A N 1
ATOM 1416 C CA . PRO A 1 182 ? 3.371 15.530 -5.473 1.00 60.91 182 PRO A CA 1
ATOM 1417 C C . PRO A 1 182 ? 4.273 16.769 -5.586 1.00 60.91 182 PRO A C 1
ATOM 1419 O O . PRO A 1 182 ? 4.883 17.026 -6.614 1.00 60.91 182 PRO A O 1
ATOM 1422 N N . GLU A 1 183 ? 4.346 17.565 -4.518 1.00 58.97 183 GLU A N 1
ATOM 1423 C CA . GLU A 1 183 ? 5.066 18.846 -4.483 1.00 58.97 183 GLU A CA 1
ATOM 1424 C C . GLU A 1 183 ? 6.533 18.714 -4.051 1.00 58.97 183 GLU A C 1
ATOM 1426 O O . GLU A 1 183 ? 7.277 19.695 -4.078 1.00 58.97 183 GLU A O 1
ATOM 1431 N N . ALA A 1 184 ? 6.961 17.530 -3.603 1.00 51.25 184 ALA A N 1
ATOM 1432 C CA . ALA A 1 184 ? 8.352 17.312 -3.239 1.00 51.25 184 ALA A CA 1
ATOM 1433 C C . ALA A 1 184 ? 9.159 17.139 -4.530 1.00 51.25 184 ALA A C 1
ATOM 1435 O O . ALA A 1 184 ? 9.323 16.027 -5.026 1.00 51.25 184 ALA A O 1
ATOM 1436 N N . LEU A 1 185 ? 9.630 18.259 -5.088 1.00 46.44 185 LEU A N 1
ATOM 1437 C CA . LEU A 1 185 ? 10.603 18.282 -6.178 1.00 46.44 185 LEU A CA 1
ATOM 1438 C C . LEU A 1 185 ? 11.691 17.236 -5.881 1.00 46.44 185 LEU A C 1
ATOM 1440 O O . LEU A 1 185 ? 12.427 17.388 -4.907 1.00 46.44 185 LEU A O 1
ATOM 1444 N N . ARG A 1 186 ? 11.787 16.201 -6.729 1.00 59.28 186 ARG A N 1
ATOM 1445 C CA . ARG A 1 186 ? 12.738 15.077 -6.614 1.00 59.28 186 ARG A CA 1
ATOM 1446 C C . ARG A 1 186 ? 12.433 14.065 -5.495 1.00 59.28 186 ARG A C 1
ATOM 1448 O O . ARG A 1 186 ? 13.309 13.731 -4.698 1.00 59.28 186 ARG A O 1
ATOM 1455 N N . CYS A 1 187 ? 11.212 13.535 -5.437 1.00 67.75 187 CYS A N 1
ATOM 1456 C CA . CYS A 1 187 ? 10.949 12.352 -4.617 1.00 67.75 187 CYS A CA 1
ATOM 1457 C C . CYS A 1 187 ? 11.680 11.140 -5.218 1.00 67.75 187 CYS A C 1
ATOM 1459 O O . CYS A 1 187 ? 11.285 10.622 -6.261 1.00 67.75 187 CYS A O 1
ATOM 1461 N N . PHE A 1 188 ? 12.765 10.714 -4.574 1.00 77.25 188 PHE A N 1
ATOM 1462 C CA . PHE A 1 188 ? 13.467 9.480 -4.910 1.00 77.25 188 PHE A CA 1
ATOM 1463 C C . PHE A 1 188 ? 12.959 8.357 -4.011 1.00 77.25 188 PHE A C 1
ATOM 1465 O O . PHE A 1 188 ? 13.010 8.468 -2.785 1.00 77.25 188 PHE A O 1
ATOM 1472 N N . PHE A 1 189 ? 12.491 7.271 -4.617 1.00 82.44 189 PHE A N 1
ATOM 1473 C CA . PHE A 1 189 ? 12.052 6.084 -3.901 1.00 82.44 189 PHE A CA 1
ATOM 1474 C C . PHE A 1 189 ? 12.970 4.910 -4.218 1.00 82.44 189 PHE A C 1
ATOM 1476 O O . PHE A 1 189 ? 13.033 4.455 -5.359 1.00 82.44 189 PHE A O 1
ATOM 1483 N N . HIS A 1 190 ? 13.657 4.405 -3.194 1.00 85.31 190 HIS A N 1
ATOM 1484 C CA . HIS A 1 190 ? 14.417 3.170 -3.295 1.00 85.31 190 HIS A CA 1
ATOM 1485 C C . HIS A 1 190 ? 13.587 2.004 -2.756 1.00 85.31 190 HIS A C 1
ATOM 1487 O O . HIS A 1 190 ? 13.322 1.905 -1.557 1.00 85.31 190 HIS A O 1
ATOM 1493 N N . MET A 1 191 ? 13.171 1.113 -3.650 1.00 87.06 191 MET A N 1
ATOM 1494 C CA . MET A 1 191 ? 12.416 -0.089 -3.320 1.00 87.06 191 MET A CA 1
ATOM 1495 C C . MET A 1 191 ? 13.368 -1.175 -2.806 1.00 87.06 191 MET A C 1
ATOM 1497 O O . MET A 1 191 ? 13.832 -2.039 -3.556 1.00 87.06 191 MET A O 1
ATOM 1501 N N . ALA A 1 192 ? 13.648 -1.123 -1.507 1.00 85.62 192 ALA A N 1
ATOM 1502 C CA . ALA A 1 192 ? 14.392 -2.145 -0.783 1.00 85.62 192 ALA A CA 1
ATOM 1503 C C . ALA A 1 192 ? 13.507 -2.781 0.289 1.00 85.62 192 ALA A C 1
ATOM 1505 O O . ALA A 1 192 ? 13.014 -2.093 1.182 1.00 85.62 192 ALA A O 1
ATOM 1506 N N . PHE A 1 193 ? 13.338 -4.099 0.215 1.00 88.25 193 PHE A N 1
ATOM 1507 C CA . PHE A 1 193 ? 12.588 -4.879 1.195 1.00 88.25 193 PHE A CA 1
ATOM 1508 C C . PHE A 1 193 ? 13.501 -5.853 1.947 1.00 88.25 193 PHE A C 1
ATOM 1510 O O . PHE A 1 193 ? 14.492 -6.324 1.376 1.00 88.25 193 PHE A O 1
ATOM 1517 N N . PRO A 1 194 ? 13.151 -6.238 3.188 1.00 90.25 194 PRO A N 1
ATOM 1518 C CA . PRO A 1 194 ? 13.805 -7.343 3.876 1.00 90.25 194 PRO A CA 1
ATOM 1519 C C . PRO A 1 194 ? 13.697 -8.613 3.036 1.00 90.25 194 PRO A C 1
ATOM 1521 O O . PRO A 1 194 ? 12.645 -8.882 2.459 1.00 90.25 194 PRO A O 1
ATOM 1524 N N . ARG A 1 195 ? 14.768 -9.409 2.975 1.00 87.62 195 ARG A N 1
ATOM 1525 C CA . ARG A 1 195 ? 14.886 -10.569 2.065 1.00 87.62 195 ARG A CA 1
ATOM 1526 C C . ARG A 1 195 ? 13.716 -11.553 2.163 1.00 87.62 195 ARG A C 1
ATOM 1528 O O . ARG A 1 195 ? 13.301 -12.112 1.145 1.00 87.62 195 ARG A O 1
ATOM 1535 N N . ASP A 1 196 ? 13.163 -11.708 3.357 1.00 92.00 196 ASP A N 1
ATOM 1536 C CA . ASP A 1 196 ? 12.104 -12.672 3.650 1.00 92.00 196 ASP A CA 1
ATOM 1537 C C . ASP A 1 196 ? 10.691 -12.119 3.408 1.00 92.00 196 ASP A C 1
ATOM 1539 O O . ASP A 1 196 ? 9.728 -12.879 3.427 1.00 92.00 196 ASP A O 1
ATOM 1543 N N . LEU A 1 197 ? 10.552 -10.824 3.093 1.00 94.56 197 LEU A N 1
ATOM 1544 C CA . LEU A 1 197 ? 9.256 -10.208 2.810 1.00 94.56 197 LEU A CA 1
ATOM 1545 C C . LEU A 1 197 ? 8.630 -10.785 1.538 1.00 94.56 197 LEU A C 1
ATOM 1547 O O . LEU A 1 197 ? 9.292 -10.920 0.502 1.00 94.56 197 LEU A O 1
ATOM 1551 N N . ARG A 1 198 ? 7.338 -11.106 1.623 1.00 95.12 198 ARG A N 1
ATOM 1552 C CA . ARG A 1 198 ? 6.516 -11.608 0.519 1.00 95.12 198 ARG A CA 1
ATOM 1553 C C . ARG A 1 198 ? 5.190 -10.856 0.506 1.00 95.12 198 ARG A C 1
ATOM 1555 O O . ARG A 1 198 ? 4.339 -11.091 1.356 1.00 95.12 198 ARG A O 1
ATOM 1562 N N . LEU A 1 199 ? 5.041 -9.958 -0.459 1.00 97.31 199 LEU A N 1
ATOM 1563 C CA . LEU A 1 199 ? 3.851 -9.146 -0.664 1.00 97.31 199 LEU A CA 1
ATOM 1564 C C . LEU A 1 199 ? 2.960 -9.769 -1.734 1.00 97.31 199 LEU A C 1
ATOM 1566 O O . LEU A 1 199 ? 3.432 -10.134 -2.813 1.00 97.31 199 LEU A O 1
ATOM 1570 N N . ASP A 1 200 ? 1.661 -9.793 -1.468 1.00 98.00 200 ASP A N 1
ATOM 1571 C CA . ASP A 1 200 ? 0.648 -10.052 -2.484 1.00 98.00 200 ASP A CA 1
ATOM 1572 C C . ASP A 1 200 ? 0.530 -8.847 -3.423 1.00 98.00 200 ASP A C 1
ATOM 1574 O O . ASP A 1 200 ? 0.429 -9.006 -4.642 1.00 98.00 200 ASP A O 1
ATOM 1578 N N . ARG A 1 201 ? 0.626 -7.628 -2.873 1.00 98.19 201 ARG A N 1
ATOM 1579 C CA . ARG A 1 201 ? 0.513 -6.393 -3.651 1.00 98.19 201 ARG A CA 1
ATOM 1580 C C . ARG A 1 201 ? 1.483 -5.307 -3.197 1.00 98.19 201 ARG A C 1
ATOM 1582 O O . ARG A 1 201 ? 1.586 -4.986 -2.017 1.00 98.19 201 ARG A O 1
ATOM 1589 N N . PHE A 1 202 ? 2.137 -4.675 -4.164 1.00 97.38 202 PHE A N 1
ATOM 1590 C CA . PHE A 1 202 ? 2.843 -3.413 -3.978 1.00 97.38 202 PHE A CA 1
ATOM 1591 C C . PHE A 1 202 ? 2.344 -2.387 -4.992 1.00 97.38 202 PHE A C 1
ATOM 1593 O O . PHE A 1 202 ? 2.309 -2.664 -6.192 1.00 97.38 202 PHE A O 1
ATOM 1600 N N . HIS A 1 203 ? 1.995 -1.193 -4.520 1.00 96.44 203 HIS A N 1
ATOM 1601 C CA . HIS A 1 203 ? 1.619 -0.081 -5.381 1.00 96.44 203 HIS A CA 1
ATOM 1602 C C . HIS A 1 203 ? 2.365 1.188 -4.974 1.00 96.44 203 HIS A C 1
ATOM 1604 O O . HIS A 1 203 ? 2.158 1.717 -3.884 1.00 96.44 203 HIS A O 1
ATOM 1610 N N . LEU A 1 204 ? 3.196 1.708 -5.874 1.00 93.81 204 LEU A N 1
ATOM 1611 C CA . LEU A 1 204 ? 3.698 3.074 -5.797 1.00 93.81 204 LEU A CA 1
ATOM 1612 C C . LEU A 1 204 ? 2.863 3.966 -6.716 1.00 93.81 204 LEU A C 1
ATOM 1614 O O . LEU A 1 204 ? 2.927 3.819 -7.935 1.00 93.81 204 LEU A O 1
ATOM 1618 N N . HIS A 1 205 ? 2.108 4.884 -6.126 1.00 91.31 205 HIS A N 1
ATOM 1619 C CA . HIS A 1 205 ? 1.331 5.890 -6.838 1.00 91.31 205 HIS A CA 1
ATOM 1620 C C . HIS A 1 205 ? 2.239 7.033 -7.305 1.00 91.31 205 HIS A C 1
ATOM 1622 O O . HIS A 1 205 ? 3.123 7.477 -6.581 1.00 91.31 205 HIS A O 1
ATOM 1628 N N . GLY A 1 206 ? 1.998 7.560 -8.500 1.00 85.75 206 GLY A N 1
ATOM 1629 C CA . GLY A 1 206 ? 2.777 8.660 -9.073 1.00 85.75 206 GLY A CA 1
ATOM 1630 C C . GLY A 1 206 ? 2.117 10.010 -8.830 1.00 85.75 206 GLY A C 1
ATOM 1631 O O . GLY A 1 206 ? 2.698 11.048 -9.144 1.00 85.75 206 GLY A O 1
ATOM 1632 N N . SER A 1 207 ? 0.888 9.986 -8.297 1.00 82.56 207 SER A N 1
ATOM 1633 C CA . SER A 1 207 ? 0.017 11.145 -8.095 1.00 82.56 207 SER A CA 1
ATOM 1634 C C . SER A 1 207 ? -0.144 11.975 -9.376 1.00 82.56 207 SER A C 1
ATOM 1636 O O . SER A 1 207 ? -0.197 13.200 -9.332 1.00 82.56 207 SER A O 1
ATOM 1638 N N . PHE A 1 208 ? -0.214 11.310 -10.538 1.00 82.81 208 PHE A N 1
ATOM 1639 C CA . PHE A 1 208 ? -0.179 11.954 -11.859 1.00 82.81 208 PHE A CA 1
ATOM 1640 C C . PHE A 1 208 ? -1.319 12.952 -12.117 1.00 82.81 208 PHE A C 1
ATOM 1642 O O . PHE A 1 208 ? -1.169 13.858 -12.929 1.00 82.81 208 PHE A O 1
ATOM 1649 N N . ALA A 1 209 ? -2.456 12.816 -11.432 1.00 79.12 209 ALA A N 1
ATOM 1650 C CA . ALA A 1 209 ? -3.535 13.801 -11.512 1.00 79.12 209 ALA A CA 1
ATOM 1651 C C . ALA A 1 209 ? -3.175 15.138 -10.833 1.00 79.12 209 ALA A C 1
ATOM 1653 O O . ALA A 1 209 ? -3.682 16.182 -11.235 1.00 79.12 209 ALA A O 1
ATOM 1654 N N . ASP A 1 210 ? -2.283 15.101 -9.841 1.00 77.62 210 ASP A N 1
ATOM 1655 C CA . ASP A 1 210 ? -1.934 16.236 -8.984 1.00 77.62 210 ASP A CA 1
ATOM 1656 C C . ASP A 1 210 ? -0.592 16.887 -9.364 1.00 77.62 210 ASP A C 1
ATOM 1658 O O . ASP A 1 210 ? -0.215 17.914 -8.794 1.00 77.62 210 ASP A O 1
ATOM 1662 N N . ILE A 1 211 ? 0.164 16.305 -10.303 1.00 76.06 211 ILE A N 1
ATOM 1663 C CA . ILE A 1 211 ? 1.451 16.869 -10.722 1.00 76.06 211 ILE A CA 1
ATOM 1664 C C . ILE A 1 211 ? 1.255 18.069 -11.652 1.00 76.06 211 ILE A C 1
ATOM 1666 O O . ILE A 1 211 ? 0.541 18.029 -12.651 1.00 76.06 211 ILE A O 1
ATOM 1670 N N . THR A 1 212 ? 1.963 19.152 -11.343 1.00 73.94 212 THR A N 1
ATOM 1671 C CA . THR A 1 212 ? 2.004 20.382 -12.149 1.00 73.94 212 THR A CA 1
ATOM 1672 C C . THR A 1 212 ? 3.010 20.311 -13.302 1.00 73.94 212 THR A C 1
ATOM 1674 O O . THR A 1 212 ? 3.053 21.204 -14.147 1.00 73.94 212 THR A O 1
ATOM 1677 N N . GLY A 1 213 ? 3.820 19.248 -13.356 1.00 73.31 213 GLY A N 1
ATOM 1678 C CA . GLY A 1 213 ? 4.757 18.960 -14.436 1.00 73.31 213 GLY A CA 1
ATOM 1679 C C . GLY A 1 213 ? 5.394 17.568 -14.296 1.00 73.31 213 GLY A C 1
ATOM 1680 O O . GLY A 1 213 ? 5.415 17.020 -13.193 1.00 73.31 213 GLY A O 1
ATOM 1681 N N . PRO A 1 214 ? 5.968 16.995 -15.375 1.00 68.44 214 PRO A N 1
ATOM 1682 C CA . PRO A 1 214 ? 6.517 15.631 -15.359 1.00 68.44 214 PRO A CA 1
ATOM 1683 C C . PRO A 1 214 ? 7.646 15.401 -14.342 1.00 68.44 214 PRO A C 1
ATOM 1685 O O . PRO A 1 214 ? 7.770 14.316 -13.788 1.00 68.44 214 PRO A O 1
ATOM 1688 N N . ARG A 1 215 ? 8.445 16.437 -14.047 1.00 72.50 215 ARG A N 1
ATOM 1689 C CA . ARG A 1 215 ? 9.563 16.384 -13.078 1.00 72.50 215 ARG A CA 1
ATOM 1690 C C . ARG A 1 215 ? 9.122 16.347 -11.607 1.00 72.50 215 ARG A C 1
ATOM 1692 O O . ARG A 1 215 ? 9.972 16.309 -10.720 1.00 72.50 215 ARG A O 1
ATOM 1699 N N . SER A 1 216 ? 7.817 16.428 -11.353 1.00 73.94 216 SER A N 1
ATOM 1700 C CA . SER A 1 216 ? 7.230 16.367 -10.010 1.00 73.94 216 SER A CA 1
ATOM 1701 C C . SER A 1 216 ? 6.807 14.944 -9.621 1.00 73.94 216 SER A C 1
ATOM 1703 O O . SER A 1 216 ? 6.489 14.697 -8.462 1.00 73.94 216 SER A O 1
ATOM 1705 N N . ALA A 1 217 ? 6.809 14.005 -10.572 1.00 79.12 217 ALA A N 1
ATOM 1706 C CA . ALA A 1 217 ? 6.577 12.589 -10.307 1.00 79.12 217 ALA A CA 1
ATOM 1707 C C . ALA A 1 217 ? 7.830 11.921 -9.691 1.00 79.12 217 ALA A C 1
ATOM 1709 O O . ALA A 1 217 ? 8.943 12.432 -9.843 1.00 79.12 217 ALA A O 1
ATOM 1710 N N . PRO A 1 218 ? 7.681 10.787 -8.981 1.00 83.75 218 PRO A N 1
ATOM 1711 C CA . PRO A 1 218 ? 8.795 10.157 -8.278 1.00 83.75 218 PRO A CA 1
ATOM 1712 C C . PRO A 1 218 ? 9.788 9.482 -9.234 1.00 83.75 218 PRO A C 1
ATOM 1714 O O . PRO A 1 218 ? 9.401 8.922 -10.258 1.00 83.75 218 PRO A O 1
ATOM 1717 N N . VAL A 1 219 ? 11.069 9.472 -8.870 1.00 86.25 219 VAL A N 1
ATOM 1718 C CA . VAL A 1 219 ? 12.094 8.629 -9.504 1.00 86.25 219 VAL A CA 1
ATOM 1719 C C . VAL A 1 219 ? 12.283 7.383 -8.651 1.00 86.25 219 VAL A C 1
ATOM 1721 O O . VAL A 1 219 ? 12.526 7.481 -7.449 1.00 86.25 219 VAL A O 1
ATOM 1724 N N . VAL A 1 220 ? 12.181 6.211 -9.267 1.00 88.69 220 VAL A N 1
ATOM 1725 C CA . VAL A 1 220 ? 12.153 4.925 -8.567 1.00 88.69 220 VAL A CA 1
ATOM 1726 C C . VAL A 1 220 ? 13.386 4.118 -8.909 1.00 88.69 220 VAL A C 1
ATOM 1728 O O . VAL A 1 220 ? 13.694 3.940 -10.084 1.00 88.69 220 VAL A O 1
ATOM 1731 N N . THR A 1 221 ? 14.062 3.588 -7.895 1.00 89.44 221 THR A N 1
ATOM 1732 C CA . THR A 1 221 ? 15.142 2.609 -8.050 1.00 89.44 221 THR A CA 1
ATOM 1733 C C . THR A 1 221 ? 14.753 1.307 -7.357 1.00 89.44 221 THR A C 1
ATOM 1735 O O . THR A 1 221 ? 14.204 1.322 -6.257 1.00 89.44 221 THR A O 1
ATOM 1738 N N . CYS A 1 222 ? 15.019 0.162 -7.981 1.00 90.38 222 CYS A N 1
ATOM 1739 C CA . CYS A 1 222 ? 14.741 -1.149 -7.389 1.00 90.38 222 CYS A CA 1
ATOM 1740 C C . CYS A 1 222 ? 15.730 -2.216 -7.876 1.00 90.38 222 CYS A C 1
ATOM 1742 O O . CYS A 1 222 ? 16.311 -2.084 -8.950 1.00 90.38 222 CYS A O 1
ATOM 1744 N N . ASP A 1 223 ? 15.913 -3.286 -7.099 1.00 89.25 223 ASP A N 1
ATOM 1745 C CA . ASP A 1 223 ? 16.593 -4.499 -7.572 1.00 89.25 223 ASP A CA 1
ATOM 1746 C C . ASP A 1 223 ? 15.571 -5.401 -8.276 1.00 89.25 223 ASP A C 1
ATOM 1748 O O . ASP A 1 223 ? 14.471 -5.635 -7.764 1.00 89.25 223 ASP A O 1
ATOM 1752 N N . VAL A 1 224 ? 15.936 -5.943 -9.440 1.00 91.44 224 VAL A N 1
ATOM 1753 C CA . VAL A 1 224 ? 15.082 -6.885 -10.181 1.00 91.44 224 VAL A CA 1
ATOM 1754 C C . VAL A 1 224 ? 14.658 -8.091 -9.336 1.00 91.44 224 VAL A C 1
ATOM 1756 O O . VAL A 1 224 ? 13.556 -8.604 -9.505 1.00 91.44 224 VAL A O 1
ATOM 1759 N N . ARG A 1 225 ? 15.498 -8.539 -8.393 1.00 88.88 225 ARG A N 1
ATOM 1760 C CA . ARG A 1 225 ? 15.183 -9.638 -7.474 1.00 88.88 225 ARG A CA 1
ATOM 1761 C C . ARG A 1 225 ? 14.033 -9.277 -6.548 1.00 88.88 225 ARG A C 1
ATOM 1763 O O . ARG A 1 225 ? 13.210 -10.143 -6.279 1.00 88.88 225 ARG A O 1
ATOM 1770 N N . SER A 1 226 ? 13.934 -8.022 -6.113 1.00 90.12 226 SER A N 1
ATOM 1771 C CA . SER A 1 226 ? 12.823 -7.578 -5.272 1.00 90.12 226 SER A CA 1
ATOM 1772 C C . SER A 1 226 ? 11.493 -7.710 -6.011 1.00 90.12 226 SER A C 1
ATOM 1774 O O . SER A 1 226 ? 10.540 -8.278 -5.483 1.00 90.12 226 SER A O 1
ATOM 1776 N N . LEU A 1 227 ? 11.455 -7.277 -7.275 1.00 93.25 227 LEU A N 1
ATOM 1777 C CA . LEU A 1 227 ? 10.286 -7.459 -8.137 1.00 93.25 227 LEU A CA 1
ATOM 1778 C C . LEU A 1 227 ? 9.995 -8.941 -8.399 1.00 93.25 227 LEU A C 1
ATOM 1780 O O . LEU A 1 227 ? 8.843 -9.355 -8.366 1.00 93.25 227 LEU A O 1
ATOM 1784 N N . ALA A 1 228 ? 11.034 -9.746 -8.634 1.00 93.00 228 ALA A N 1
ATOM 1785 C CA . ALA A 1 228 ? 10.867 -11.141 -9.010 1.00 93.00 228 ALA A CA 1
ATOM 1786 C C . ALA A 1 228 ? 10.380 -12.022 -7.848 1.00 93.00 228 ALA A C 1
ATOM 1788 O O . ALA A 1 228 ? 9.491 -12.852 -8.038 1.00 93.00 228 ALA A O 1
ATOM 1789 N N . THR A 1 229 ? 10.977 -11.885 -6.659 1.00 93.06 229 THR A N 1
ATOM 1790 C CA . THR A 1 229 ? 10.844 -12.869 -5.571 1.00 93.06 229 THR A CA 1
ATOM 1791 C C . THR A 1 229 ? 10.124 -12.349 -4.331 1.00 93.06 229 THR A C 1
ATOM 1793 O O . THR A 1 229 ? 9.877 -13.143 -3.428 1.00 93.06 229 THR A O 1
ATOM 1796 N N . GLN A 1 230 ? 9.829 -11.048 -4.234 1.00 94.62 230 GLN A N 1
ATOM 1797 C CA . GLN A 1 230 ? 9.213 -10.459 -3.034 1.00 94.62 230 GLN A CA 1
ATOM 1798 C C . GLN A 1 230 ? 7.815 -9.893 -3.276 1.00 94.62 230 GLN A C 1
ATOM 1800 O O . GLN A 1 230 ? 7.114 -9.644 -2.302 1.00 94.62 230 GLN A O 1
ATOM 1805 N N . VAL A 1 231 ? 7.383 -9.714 -4.528 1.00 95.50 231 VAL A N 1
ATOM 1806 C CA . VAL A 1 231 ? 6.077 -9.123 -4.850 1.00 95.50 231 VAL A CA 1
ATOM 1807 C C . VAL A 1 231 ? 5.333 -9.985 -5.864 1.00 95.50 231 VAL A C 1
ATOM 1809 O O . VAL A 1 231 ? 5.874 -10.310 -6.917 1.00 95.50 231 VAL A O 1
ATOM 1812 N N . ARG A 1 232 ? 4.079 -10.335 -5.565 1.00 96.75 232 ARG A N 1
ATOM 1813 C CA . ARG A 1 232 ? 3.206 -11.090 -6.470 1.00 96.75 232 ARG A CA 1
ATOM 1814 C C . ARG A 1 232 ? 2.569 -10.194 -7.540 1.00 96.75 232 ARG A C 1
ATOM 1816 O O . ARG A 1 232 ? 2.632 -10.514 -8.724 1.00 96.75 232 ARG A O 1
ATOM 1823 N N . SER A 1 233 ? 2.008 -9.056 -7.132 1.00 97.88 233 SER A N 1
ATOM 1824 C CA . SER A 1 233 ? 1.454 -8.024 -8.016 1.00 97.88 233 SER A CA 1
ATOM 1825 C C . SER A 1 233 ? 2.109 -6.673 -7.736 1.00 97.88 233 SER A C 1
ATOM 1827 O O . SER A 1 233 ? 2.017 -6.162 -6.621 1.00 97.88 233 SER A O 1
ATOM 1829 N N . CYS A 1 234 ? 2.733 -6.057 -8.737 1.00 97.44 234 CYS A N 1
ATOM 1830 C CA . CYS A 1 234 ? 3.423 -4.775 -8.587 1.00 97.44 234 CYS A CA 1
ATOM 1831 C C . CYS A 1 234 ? 2.874 -3.735 -9.562 1.00 97.44 234 CYS A C 1
ATOM 1833 O O . CYS A 1 234 ? 2.831 -3.991 -10.762 1.00 97.44 234 CYS A O 1
ATOM 1835 N N . ARG A 1 235 ? 2.521 -2.547 -9.067 1.00 97.31 235 ARG A N 1
ATOM 1836 C CA . ARG A 1 235 ? 2.233 -1.375 -9.900 1.00 97.31 235 ARG A CA 1
ATOM 1837 C C . ARG A 1 235 ? 3.133 -0.216 -9.505 1.00 97.31 235 ARG A C 1
ATOM 1839 O O . ARG A 1 235 ? 3.175 0.173 -8.339 1.00 97.31 235 ARG A O 1
ATOM 1846 N N . ILE A 1 236 ? 3.837 0.343 -10.482 1.00 95.00 236 ILE A N 1
ATOM 1847 C CA . ILE A 1 236 ? 4.739 1.478 -10.285 1.00 95.00 236 ILE A CA 1
ATOM 1848 C C . ILE A 1 236 ? 4.339 2.607 -11.220 1.00 95.00 236 ILE A C 1
ATOM 1850 O O . ILE A 1 236 ? 4.383 2.470 -12.441 1.00 95.00 236 ILE A O 1
ATOM 1854 N N . GLU A 1 237 ? 4.006 3.741 -10.623 1.00 93.25 237 GLU A N 1
ATOM 1855 C CA . GLU A 1 237 ? 3.775 5.009 -11.292 1.00 93.25 237 GLU A CA 1
ATOM 1856 C C . GLU A 1 237 ? 4.917 5.969 -10.962 1.00 93.25 237 GLU A C 1
ATOM 1858 O O . GLU A 1 237 ? 5.104 6.363 -9.810 1.00 93.25 237 GLU A O 1
ATOM 1863 N N . ALA A 1 238 ? 5.706 6.332 -11.970 1.00 89.94 238 ALA A N 1
ATOM 1864 C CA . ALA A 1 238 ? 6.928 7.098 -11.777 1.00 89.94 238 ALA A CA 1
ATOM 1865 C C . ALA A 1 238 ? 7.190 8.093 -12.909 1.00 89.94 238 ALA A C 1
ATOM 1867 O O . ALA A 1 238 ? 6.731 7.923 -14.037 1.00 89.94 238 ALA A O 1
ATOM 1868 N N . GLN A 1 239 ? 8.005 9.107 -12.622 1.00 88.19 239 GLN A N 1
ATOM 1869 C CA . GLN A 1 239 ? 8.709 9.845 -13.663 1.00 88.19 239 GLN A CA 1
ATOM 1870 C C . GLN A 1 239 ? 9.651 8.894 -14.410 1.00 88.19 239 GLN A C 1
ATOM 1872 O O . GLN A 1 239 ? 9.578 8.776 -15.628 1.00 88.19 239 GLN A O 1
ATOM 1877 N N . SER A 1 240 ? 10.508 8.202 -13.657 1.00 88.69 240 SER A N 1
ATOM 1878 C CA . SER A 1 240 ? 11.561 7.324 -14.162 1.00 88.69 240 SER A CA 1
ATOM 1879 C C . SER A 1 240 ? 11.648 6.076 -13.290 1.00 88.69 240 SER A C 1
ATOM 1881 O O . SER A 1 240 ? 11.606 6.183 -12.062 1.00 88.69 240 SER A O 1
ATOM 1883 N N . LEU A 1 241 ? 11.775 4.903 -13.914 1.00 92.31 241 LEU A N 1
ATOM 1884 C CA . LEU A 1 241 ? 11.987 3.624 -13.236 1.00 92.31 241 LEU A CA 1
ATOM 1885 C C . LEU A 1 241 ? 13.366 3.081 -13.606 1.00 92.31 241 LEU A C 1
ATOM 1887 O O . LEU A 1 241 ? 13.640 2.842 -14.779 1.00 92.31 241 LEU A O 1
ATOM 1891 N N . ARG A 1 242 ? 14.209 2.876 -12.596 1.00 92.00 242 ARG A N 1
ATOM 1892 C CA . ARG A 1 242 ? 15.575 2.360 -12.693 1.00 92.00 242 ARG A CA 1
ATOM 1893 C C . ARG A 1 242 ? 15.634 0.989 -12.019 1.00 92.00 242 ARG A C 1
ATOM 1895 O O . ARG A 1 242 ? 15.292 0.852 -10.843 1.00 92.00 242 ARG A O 1
ATOM 1902 N N . ILE A 1 243 ? 16.034 -0.037 -12.760 1.00 92.19 243 ILE A N 1
ATOM 1903 C CA . ILE A 1 243 ? 16.080 -1.425 -12.298 1.00 92.19 243 ILE A CA 1
ATOM 1904 C C . ILE A 1 243 ? 17.527 -1.906 -12.321 1.00 92.19 243 ILE A C 1
ATOM 1906 O O . ILE A 1 243 ? 18.151 -2.015 -13.379 1.00 92.19 243 ILE A O 1
ATOM 1910 N N . ALA A 1 244 ? 18.051 -2.238 -11.146 1.00 89.81 244 ALA A N 1
ATOM 1911 C CA . ALA A 1 244 ? 19.368 -2.829 -11.008 1.00 89.81 244 ALA A CA 1
ATOM 1912 C C . ALA A 1 244 ? 19.343 -4.295 -11.464 1.00 89.81 244 ALA A C 1
ATOM 1914 O O . ALA A 1 244 ? 18.569 -5.114 -10.954 1.00 89.81 244 ALA A O 1
ATOM 1915 N N . LEU A 1 245 ? 20.225 -4.632 -12.408 1.00 86.06 245 LEU A N 1
ATOM 1916 C CA . LEU A 1 245 ? 20.430 -5.986 -12.912 1.00 86.06 245 LEU A CA 1
ATOM 1917 C C . LEU A 1 245 ? 21.715 -6.592 -12.317 1.00 86.06 245 LEU A C 1
ATOM 1919 O O . LEU A 1 245 ? 22.818 -6.170 -12.671 1.00 86.06 245 LEU A O 1
ATOM 1923 N N . PRO A 1 246 ? 21.618 -7.648 -11.482 1.00 71.69 246 PRO A N 1
ATOM 1924 C CA . PRO A 1 246 ? 22.777 -8.281 -10.845 1.00 71.69 246 PRO A CA 1
ATOM 1925 C C . PRO A 1 246 ? 23.770 -8.924 -11.820 1.00 71.69 246 PRO A C 1
ATOM 1927 O O . PRO A 1 246 ? 24.907 -9.188 -11.450 1.00 71.69 246 PRO A O 1
ATOM 1930 N N . SER A 1 247 ? 23.331 -9.247 -13.039 1.00 69.31 247 SER A N 1
ATOM 1931 C CA . SER A 1 247 ? 24.115 -9.990 -14.034 1.00 69.31 247 SER A CA 1
ATOM 1932 C C . SER A 1 247 ? 24.605 -9.128 -15.199 1.00 69.31 247 SER A C 1
ATOM 1934 O O . SER A 1 247 ? 25.066 -9.673 -16.206 1.00 69.31 247 SER A O 1
ATOM 1936 N N . TRP A 1 248 ? 24.531 -7.795 -15.082 1.00 72.81 248 TRP A N 1
ATOM 1937 C CA . TRP A 1 248 ? 25.077 -6.915 -16.110 1.00 72.81 248 TRP A CA 1
ATOM 1938 C C . TRP A 1 248 ? 26.604 -7.083 -16.192 1.00 72.81 248 TRP A C 1
ATOM 1940 O O . TRP A 1 248 ? 27.357 -6.651 -15.324 1.00 72.81 248 TRP A O 1
ATOM 1950 N N . ARG A 1 249 ? 27.056 -7.721 -17.278 1.00 67.38 249 ARG A N 1
ATOM 1951 C CA . ARG A 1 249 ? 28.460 -7.751 -17.707 1.00 67.38 249 ARG A CA 1
ATOM 1952 C C . ARG A 1 249 ? 28.776 -6.508 -18.536 1.00 67.38 249 ARG A C 1
ATOM 1954 O O . ARG A 1 249 ? 28.116 -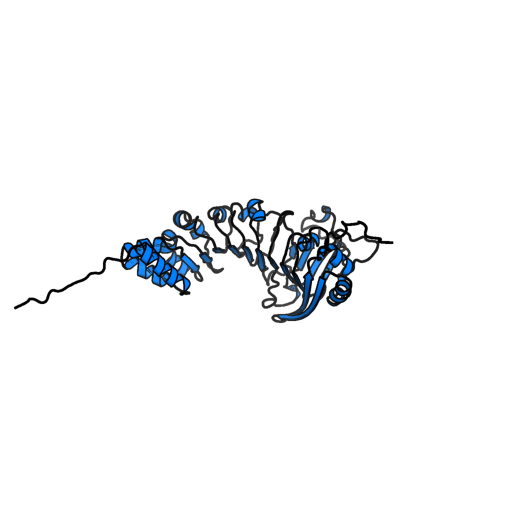6.289 -19.548 1.00 67.38 249 ARG A O 1
ATOM 1961 N N . GLN A 1 250 ? 29.792 -5.738 -18.146 1.00 67.50 250 GLN A N 1
ATOM 1962 C CA . GLN A 1 250 ? 30.175 -4.486 -18.822 1.00 67.50 250 GLN A CA 1
ATOM 1963 C C . GLN A 1 250 ? 30.496 -4.661 -20.322 1.00 67.50 250 GLN A C 1
ATOM 1965 O O . GLN A 1 250 ? 30.422 -3.700 -21.079 1.00 67.50 250 GLN A O 1
ATOM 1970 N N . ASP A 1 251 ? 30.763 -5.892 -20.762 1.00 69.88 251 ASP A N 1
ATOM 1971 C CA . ASP A 1 251 ? 31.151 -6.233 -22.134 1.00 69.88 251 ASP A CA 1
ATOM 1972 C C . ASP A 1 251 ? 30.006 -6.156 -23.165 1.00 69.88 251 ASP A C 1
ATOM 1974 O O . ASP A 1 251 ? 30.257 -6.225 -24.368 1.00 69.88 251 ASP A O 1
ATOM 1978 N N . ARG A 1 252 ? 28.740 -6.039 -22.734 1.00 77.44 252 ARG A N 1
ATOM 1979 C CA . ARG A 1 252 ? 27.603 -5.780 -23.637 1.00 77.44 252 ARG A CA 1
ATOM 1980 C C . ARG A 1 252 ? 26.500 -4.964 -22.948 1.00 77.44 252 ARG A C 1
ATOM 1982 O O . ARG A 1 252 ? 26.258 -5.172 -21.758 1.00 77.44 252 ARG A O 1
ATOM 1989 N N . PRO A 1 253 ? 25.783 -4.084 -23.672 1.00 74.81 253 PRO A N 1
ATOM 1990 C CA . PRO A 1 253 ? 24.629 -3.390 -23.111 1.00 74.81 253 PRO A CA 1
ATOM 1991 C C . PRO A 1 253 ? 23.505 -4.397 -22.799 1.00 74.81 253 PRO A C 1
ATOM 1993 O O . PRO A 1 253 ? 23.233 -5.268 -23.638 1.00 74.81 253 PRO A O 1
ATOM 1996 N N . PRO A 1 254 ? 22.863 -4.317 -21.620 1.00 81.75 254 PRO A N 1
ATOM 1997 C CA . PRO A 1 254 ? 21.734 -5.172 -21.286 1.00 81.75 254 PRO A CA 1
ATOM 1998 C C . PRO A 1 254 ? 20.530 -4.842 -22.176 1.00 81.75 254 PRO A C 1
ATOM 2000 O O . PRO A 1 254 ? 20.372 -3.711 -22.636 1.00 81.75 254 PRO A O 1
ATOM 2003 N N . ARG A 1 255 ? 19.685 -5.844 -22.424 1.00 85.25 255 ARG A N 1
ATOM 2004 C CA . ARG A 1 255 ? 18.441 -5.715 -23.205 1.00 85.25 255 ARG A CA 1
ATOM 2005 C C . ARG A 1 255 ? 17.222 -6.094 -22.366 1.00 85.25 255 ARG A C 1
ATOM 2007 O O . ARG A 1 255 ? 17.378 -6.683 -21.294 1.00 85.25 255 ARG A O 1
ATOM 2014 N N . GLY A 1 256 ? 16.014 -5.837 -22.870 1.00 85.25 256 GLY A N 1
ATOM 2015 C CA . GLY A 1 256 ? 14.772 -6.265 -22.217 1.00 85.25 256 GLY A CA 1
ATOM 2016 C C . GLY A 1 256 ? 14.755 -7.769 -21.936 1.00 85.25 256 GLY A C 1
ATOM 2017 O O . GLY A 1 256 ? 14.409 -8.180 -20.833 1.00 85.25 256 GLY A O 1
ATOM 2018 N N . ALA A 1 257 ? 15.287 -8.593 -22.840 1.00 87.62 257 ALA A N 1
ATOM 2019 C CA . ALA A 1 257 ? 15.437 -10.035 -22.638 1.00 87.62 257 ALA A CA 1
ATOM 2020 C C . ALA A 1 257 ? 16.279 -10.410 -21.399 1.00 87.62 257 ALA A C 1
ATOM 2022 O O . ALA A 1 257 ? 16.052 -11.459 -20.793 1.00 87.62 257 ALA A O 1
ATOM 2023 N N . ASP A 1 258 ? 17.254 -9.584 -21.000 1.00 88.56 258 ASP A N 1
ATOM 2024 C CA . ASP A 1 258 ? 18.042 -9.820 -19.784 1.00 88.56 258 ASP A CA 1
ATOM 2025 C C . ASP A 1 258 ? 17.233 -9.497 -18.518 1.00 88.56 258 ASP A C 1
ATOM 2027 O O . ASP A 1 258 ? 17.307 -10.249 -17.543 1.00 88.56 258 ASP A O 1
ATOM 2031 N N . LEU A 1 259 ? 16.412 -8.439 -18.557 1.00 90.56 259 LEU A N 1
ATOM 2032 C CA . LEU A 1 259 ? 15.447 -8.120 -17.501 1.00 90.56 259 LEU A CA 1
ATOM 2033 C C . LEU A 1 259 ? 14.399 -9.232 -17.361 1.00 90.56 259 LEU A C 1
ATOM 2035 O O . LEU A 1 259 ? 14.209 -9.747 -16.262 1.00 90.56 259 LEU A O 1
ATOM 2039 N N . LEU A 1 260 ? 13.768 -9.650 -18.461 1.00 91.25 260 LEU A N 1
ATOM 2040 C CA . LEU A 1 260 ? 12.756 -10.711 -18.450 1.00 91.25 260 LEU A CA 1
ATOM 2041 C C . LEU A 1 260 ? 13.329 -12.029 -17.918 1.00 91.25 260 LEU A C 1
ATOM 2043 O O . LEU A 1 260 ? 12.718 -12.653 -17.053 1.00 91.25 260 LEU A O 1
ATOM 2047 N N . ARG A 1 261 ? 14.549 -12.408 -18.333 1.00 89.62 261 ARG A N 1
ATOM 2048 C CA . ARG A 1 261 ? 15.236 -13.599 -17.805 1.00 89.62 261 ARG A CA 1
ATOM 2049 C C . ARG A 1 261 ? 15.459 -13.515 -16.295 1.00 89.62 261 ARG A C 1
ATOM 2051 O O . ARG A 1 261 ? 15.311 -14.522 -15.605 1.00 89.62 261 ARG A O 1
ATOM 2058 N N . ALA A 1 262 ? 15.843 -12.343 -15.788 1.00 90.19 262 ALA A N 1
ATOM 2059 C CA . ALA A 1 262 ? 16.032 -12.127 -14.358 1.00 90.19 262 ALA A CA 1
ATOM 2060 C C . ALA A 1 262 ? 14.701 -12.183 -13.588 1.00 90.19 262 ALA A C 1
ATOM 2062 O O . ALA A 1 262 ? 14.653 -12.771 -12.509 1.00 90.19 262 ALA A O 1
ATOM 2063 N N . LEU A 1 263 ? 13.621 -11.649 -14.166 1.00 92.31 263 LEU A N 1
ATOM 2064 C CA . LEU A 1 263 ? 12.273 -11.723 -13.602 1.00 92.31 263 LEU A CA 1
ATOM 2065 C C . LEU A 1 263 ? 11.739 -13.162 -13.557 1.00 92.31 263 LEU A C 1
ATOM 2067 O O . LEU A 1 263 ? 11.045 -13.515 -12.612 1.00 92.31 263 LEU A O 1
ATOM 2071 N N . THR A 1 264 ? 12.080 -14.020 -14.518 1.00 90.12 264 THR A N 1
ATOM 2072 C CA . THR A 1 264 ? 11.662 -15.439 -14.544 1.00 90.12 264 THR A CA 1
ATOM 2073 C C . THR A 1 264 ? 12.653 -16.389 -13.868 1.00 90.12 264 THR A C 1
ATOM 2075 O O . THR A 1 264 ? 12.610 -17.598 -14.099 1.00 90.12 264 THR A O 1
ATOM 2078 N N . GLY A 1 265 ? 13.591 -15.864 -13.076 1.00 86.56 265 GLY A N 1
ATOM 2079 C CA . GLY A 1 265 ? 14.582 -16.677 -12.377 1.00 86.56 265 GLY A CA 1
ATOM 2080 C C . GLY A 1 265 ? 13.967 -17.660 -11.362 1.00 86.56 265 GLY A C 1
ATOM 2081 O O . GLY A 1 265 ? 12.785 -17.564 -11.018 1.00 86.56 265 GLY A O 1
ATOM 2082 N N . PRO A 1 266 ? 14.761 -18.614 -10.843 1.00 85.25 266 PRO A N 1
ATOM 2083 C CA . PRO A 1 266 ? 14.319 -19.514 -9.780 1.00 85.25 266 PRO A CA 1
ATOM 2084 C C . PRO A 1 266 ? 13.778 -18.742 -8.570 1.00 85.25 266 PRO A C 1
ATOM 2086 O O . PRO A 1 266 ? 14.390 -17.772 -8.126 1.00 85.25 266 PRO A O 1
ATOM 2089 N N . GLY A 1 267 ? 12.638 -19.182 -8.033 1.00 88.19 267 GLY A N 1
ATOM 2090 C CA . GLY A 1 267 ? 11.987 -18.526 -6.895 1.00 88.19 267 GLY A CA 1
ATOM 2091 C C . GLY A 1 267 ? 11.185 -17.270 -7.249 1.00 88.19 267 GLY A C 1
ATOM 2092 O O . GLY A 1 267 ? 10.713 -16.595 -6.338 1.00 88.19 267 GLY A O 1
ATOM 2093 N N . ALA A 1 268 ? 11.010 -16.951 -8.536 1.00 92.06 268 ALA A N 1
ATOM 2094 C CA . ALA A 1 268 ? 10.108 -15.885 -8.950 1.00 92.06 268 ALA A CA 1
ATOM 2095 C C . ALA A 1 268 ? 8.661 -16.198 -8.536 1.00 92.06 268 ALA A C 1
ATOM 2097 O O . ALA A 1 268 ? 8.130 -17.263 -8.875 1.00 92.06 268 ALA A O 1
ATOM 2098 N N . ILE A 1 269 ? 8.012 -15.252 -7.858 1.00 93.56 269 ILE A N 1
ATOM 2099 C CA . ILE A 1 269 ? 6.639 -15.371 -7.339 1.00 93.56 269 ILE A CA 1
ATOM 2100 C C . ILE A 1 269 ? 5.647 -14.428 -8.024 1.00 93.56 269 ILE A C 1
ATOM 2102 O O . ILE A 1 269 ? 4.448 -14.561 -7.805 1.00 93.56 269 ILE A O 1
ATOM 2106 N N . TRP A 1 270 ? 6.133 -13.468 -8.813 1.00 95.88 270 TRP A N 1
ATOM 2107 C CA . TRP A 1 270 ? 5.274 -12.483 -9.459 1.00 95.88 270 TRP A CA 1
ATOM 2108 C C . TRP A 1 270 ? 4.345 -13.115 -10.499 1.00 95.88 270 TRP A C 1
ATOM 2110 O O . TRP A 1 270 ? 4.698 -14.094 -11.170 1.00 95.88 270 TRP A O 1
ATOM 2120 N N . GLU A 1 271 ? 3.168 -12.510 -10.618 1.00 96.44 271 GLU A N 1
ATOM 2121 C CA . GLU A 1 271 ? 2.104 -12.831 -11.570 1.00 96.44 271 GLU A CA 1
ATOM 2122 C C . GLU A 1 271 ? 1.795 -11.630 -12.461 1.00 96.44 271 GLU A C 1
ATOM 2124 O O . GLU A 1 271 ? 1.550 -11.799 -13.654 1.00 96.44 271 GLU A O 1
ATOM 2129 N N . GLU A 1 272 ? 1.868 -10.419 -11.904 1.00 97.38 272 GLU A N 1
ATOM 2130 C CA . GLU A 1 272 ? 1.566 -9.185 -12.618 1.00 97.38 272 GLU A CA 1
ATOM 2131 C C . GLU A 1 272 ? 2.541 -8.062 -12.251 1.00 97.38 272 GLU A C 1
ATOM 2133 O O . GLU A 1 272 ? 2.730 -7.741 -11.076 1.00 97.38 272 GLU A O 1
ATOM 2138 N N . LEU A 1 273 ? 3.129 -7.433 -13.269 1.00 97.31 273 LEU A N 1
ATOM 2139 C CA . LEU A 1 273 ? 3.920 -6.211 -13.136 1.00 97.31 273 LEU A CA 1
ATOM 2140 C C . LEU A 1 273 ? 3.354 -5.148 -14.079 1.00 97.31 273 LEU A C 1
ATOM 2142 O O . LEU A 1 273 ? 3.235 -5.382 -15.279 1.00 97.31 273 LEU A O 1
ATOM 2146 N N . GLU A 1 274 ? 3.033 -3.975 -13.548 1.00 97.50 274 GLU A N 1
ATOM 2147 C CA . GLU A 1 274 ? 2.529 -2.833 -14.303 1.00 97.50 274 GLU A CA 1
ATOM 2148 C C . GLU A 1 274 ? 3.430 -1.616 -14.073 1.00 97.50 274 GLU A C 1
ATOM 2150 O O . GLU A 1 274 ? 3.593 -1.140 -12.947 1.00 97.50 274 GLU A O 1
ATOM 2155 N N . PHE A 1 275 ? 4.004 -1.089 -15.152 1.00 95.88 275 PHE A N 1
ATOM 2156 C CA . PHE A 1 275 ? 4.860 0.089 -15.125 1.00 95.88 275 PHE A CA 1
ATOM 2157 C C . PHE A 1 275 ? 4.2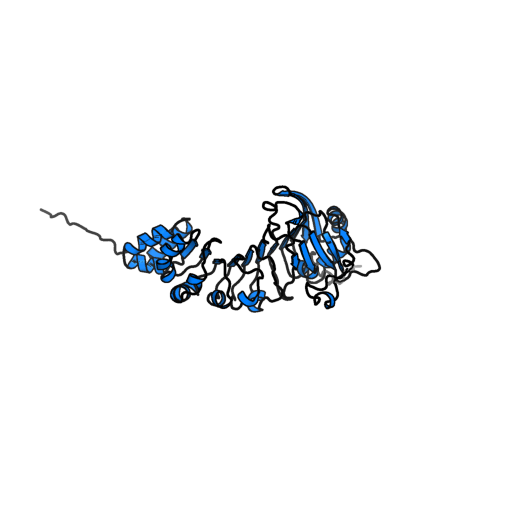12 1.224 -15.913 1.00 95.88 275 PHE A C 1
ATOM 2159 O O . PHE A 1 275 ? 3.892 1.081 -17.095 1.00 95.88 275 PHE A O 1
ATOM 2166 N N . ARG A 1 276 ? 4.048 2.369 -15.249 1.00 94.50 276 ARG A N 1
ATOM 2167 C CA . ARG A 1 276 ? 3.567 3.624 -15.828 1.00 94.50 276 ARG A CA 1
ATOM 2168 C C . ARG A 1 276 ? 4.654 4.675 -15.641 1.00 94.50 276 ARG A C 1
ATOM 2170 O O . ARG A 1 276 ? 4.849 5.169 -14.530 1.00 94.50 276 ARG A O 1
ATOM 2177 N N . VAL A 1 277 ? 5.400 4.975 -16.702 1.00 91.12 277 VAL A N 1
ATOM 2178 C CA . VAL A 1 277 ? 6.626 5.785 -16.609 1.00 91.12 277 VAL A CA 1
ATOM 2179 C C . VAL A 1 277 ? 6.543 6.997 -17.534 1.00 91.12 277 VAL A C 1
ATOM 2181 O O . VAL A 1 277 ? 6.418 6.829 -18.743 1.00 91.12 277 VAL A O 1
ATOM 2184 N N . LEU A 1 278 ? 6.621 8.213 -16.981 1.00 89.12 278 LEU A N 1
ATOM 2185 C CA . LEU A 1 278 ? 6.477 9.458 -17.757 1.00 89.12 278 LEU A CA 1
ATOM 2186 C C . LEU A 1 278 ? 7.652 9.729 -18.708 1.00 89.12 278 LEU A C 1
ATOM 2188 O O . LEU A 1 278 ? 7.455 10.323 -19.764 1.00 89.12 278 LEU A O 1
ATOM 2192 N N . ASP A 1 279 ? 8.861 9.281 -18.361 1.00 86.69 279 ASP A N 1
ATOM 2193 C CA . ASP A 1 279 ? 10.050 9.386 -19.220 1.00 86.69 279 ASP A CA 1
ATOM 2194 C C . ASP A 1 279 ? 10.011 8.395 -20.402 1.00 86.69 279 ASP A C 1
ATOM 2196 O O . ASP A 1 279 ? 10.973 8.293 -21.162 1.00 86.69 279 ASP A O 1
ATOM 2200 N N . ASN A 1 280 ? 8.910 7.647 -20.548 1.00 86.69 280 ASN A N 1
ATOM 2201 C CA . ASN A 1 280 ? 8.674 6.616 -21.557 1.00 86.69 280 ASN A CA 1
ATOM 2202 C C . ASN A 1 280 ? 9.720 5.495 -21.583 1.00 86.69 280 ASN A C 1
ATOM 2204 O O . ASN A 1 280 ? 9.697 4.686 -22.494 1.00 86.69 280 ASN A O 1
ATOM 2208 N N . ARG A 1 281 ? 10.630 5.413 -20.608 1.00 88.69 281 ARG A N 1
ATOM 2209 C CA . ARG A 1 281 ? 11.716 4.429 -20.599 1.00 88.69 281 ARG A CA 1
ATOM 2210 C C . ARG A 1 281 ? 11.868 3.772 -19.245 1.00 88.69 281 ARG A C 1
ATOM 2212 O O . ARG A 1 281 ? 11.791 4.435 -18.211 1.00 88.69 281 ARG A O 1
ATOM 2219 N N . VAL A 1 282 ? 12.172 2.480 -19.271 1.00 90.88 282 VAL A N 1
ATOM 2220 C CA . VAL A 1 282 ? 12.670 1.755 -18.099 1.00 90.88 282 VAL A CA 1
ATOM 2221 C C . VAL A 1 282 ? 14.184 1.683 -18.209 1.00 90.88 282 VAL A C 1
ATOM 2223 O O . VAL A 1 282 ? 14.722 1.163 -19.182 1.00 90.88 282 VAL A O 1
ATOM 2226 N N . TRP A 1 283 ? 14.879 2.220 -17.220 1.00 91.50 283 TRP A N 1
ATOM 2227 C CA . TRP A 1 283 ? 16.333 2.269 -17.187 1.00 91.50 283 TRP A CA 1
ATOM 2228 C C . TRP A 1 283 ? 16.877 1.020 -16.506 1.00 91.50 283 TRP A C 1
ATOM 2230 O O . TRP A 1 283 ? 16.465 0.669 -15.404 1.00 91.50 283 TRP A O 1
ATOM 2240 N N . LEU A 1 284 ? 17.806 0.342 -17.162 1.00 89.94 284 LEU A N 1
ATOM 2241 C CA . LEU A 1 284 ? 18.572 -0.750 -16.584 1.00 89.94 284 LEU A CA 1
ATOM 2242 C C . LEU A 1 284 ? 19.909 -0.215 -16.101 1.00 89.94 284 LEU A C 1
ATOM 2244 O O . LEU A 1 284 ? 20.573 0.498 -16.849 1.00 89.94 284 LEU A O 1
ATOM 2248 N N . GLU A 1 285 ? 20.305 -0.605 -14.893 1.00 87.31 285 GLU A N 1
ATOM 2249 C CA . GLU A 1 285 ? 21.545 -0.187 -14.231 1.00 87.31 285 GLU A CA 1
ATOM 2250 C C . GLU A 1 285 ? 22.341 -1.379 -13.707 1.00 87.31 285 GLU A C 1
ATOM 2252 O O . GLU A 1 285 ? 21.756 -2.426 -13.396 1.00 87.31 285 GLU A O 1
ATOM 2257 N N . PRO A 1 286 ? 23.683 -1.278 -13.626 1.00 79.56 286 PRO A N 1
ATOM 2258 C CA . PRO A 1 286 ? 24.456 -2.298 -12.954 1.00 79.56 286 PRO A CA 1
ATOM 2259 C C . PRO A 1 286 ? 24.044 -2.279 -11.486 1.00 79.56 286 PRO A C 1
ATOM 2261 O O . PRO A 1 286 ? 23.754 -1.224 -10.919 1.00 79.56 286 PRO A O 1
ATOM 2264 N N . ARG A 1 287 ? 24.039 -3.444 -10.841 1.00 70.44 287 ARG A N 1
ATOM 2265 C CA . ARG A 1 287 ? 23.999 -3.461 -9.382 1.00 70.44 287 ARG A CA 1
ATOM 2266 C C . ARG A 1 287 ? 25.304 -2.832 -8.899 1.00 70.44 287 ARG A C 1
ATOM 2268 O O . ARG A 1 287 ? 26.346 -3.484 -8.952 1.00 70.44 287 ARG A O 1
ATOM 2275 N N . GLU A 1 288 ? 25.262 -1.562 -8.503 1.00 60.53 288 GLU A N 1
ATOM 2276 C CA . GLU A 1 288 ? 26.387 -0.933 -7.822 1.00 60.53 288 GLU A CA 1
ATOM 2277 C C . GLU A 1 288 ? 26.756 -1.835 -6.640 1.00 60.53 288 GLU A C 1
ATOM 2279 O O . GLU A 1 288 ? 25.898 -2.238 -5.848 1.00 60.53 288 GLU A O 1
ATOM 2284 N N . SER A 1 289 ? 28.023 -2.252 -6.587 1.00 42.53 289 SER A N 1
ATOM 2285 C CA . SER A 1 289 ? 28.574 -2.927 -5.415 1.00 42.53 289 SER A CA 1
ATOM 2286 C C . SER A 1 289 ? 28.209 -2.087 -4.192 1.00 42.53 289 SER A C 1
ATOM 2288 O O . SER A 1 289 ? 28.300 -0.862 -4.259 1.00 42.53 289 SER A O 1
ATOM 2290 N N . GLU A 1 290 ? 27.805 -2.722 -3.093 1.00 41.00 290 GLU A N 1
ATOM 2291 C CA . GLU A 1 290 ? 27.301 -2.114 -1.845 1.00 41.00 290 GLU A CA 1
ATOM 2292 C C . GLU A 1 290 ? 28.196 -0.988 -1.254 1.00 41.00 290 GLU A C 1
ATOM 2294 O O . GLU A 1 290 ? 27.801 -0.314 -0.311 1.00 41.00 290 GLU A O 1
ATOM 2299 N N . ALA A 1 291 ? 29.371 -0.735 -1.838 1.00 35.91 291 ALA A N 1
ATOM 2300 C CA . ALA A 1 291 ? 30.304 0.348 -1.546 1.00 35.91 291 ALA A CA 1
ATOM 2301 C C . ALA A 1 291 ? 29.865 1.767 -1.983 1.00 35.91 291 ALA A C 1
ATOM 2303 O O . ALA A 1 291 ? 30.384 2.733 -1.430 1.00 35.91 291 ALA A O 1
ATOM 2304 N N . ALA A 1 292 ? 28.948 1.936 -2.946 1.00 41.28 292 ALA A N 1
ATOM 2305 C CA . ALA A 1 292 ? 28.503 3.277 -3.378 1.00 41.28 292 ALA A CA 1
ATOM 2306 C C . ALA A 1 292 ? 27.355 3.848 -2.518 1.00 41.28 292 ALA A C 1
ATOM 2308 O O . ALA A 1 292 ? 27.155 5.057 -2.456 1.00 41.28 292 ALA A O 1
ATOM 2309 N N . ALA A 1 293 ? 26.634 2.993 -1.786 1.00 40.59 293 ALA A N 1
ATOM 2310 C CA . ALA A 1 293 ? 25.492 3.391 -0.959 1.00 40.59 293 ALA A CA 1
ATOM 2311 C C . ALA A 1 293 ? 25.883 4.057 0.380 1.00 40.59 293 ALA A C 1
ATOM 2313 O O . ALA A 1 293 ? 25.006 4.471 1.138 1.00 40.59 293 ALA A O 1
ATOM 2314 N N . SER A 1 294 ? 27.183 4.160 0.687 1.00 37.25 294 SER A N 1
ATOM 2315 C CA . SER A 1 294 ? 27.708 4.777 1.914 1.00 37.25 294 SER A CA 1
ATOM 2316 C C . SER A 1 294 ? 28.210 6.216 1.749 1.00 37.25 294 SER A C 1
ATOM 2318 O O . SER A 1 294 ? 28.635 6.806 2.741 1.00 37.25 294 SER A O 1
ATOM 2320 N N . SER A 1 295 ? 28.184 6.803 0.546 1.00 34.56 295 SER A N 1
ATOM 2321 C CA . SER A 1 295 ? 28.552 8.215 0.382 1.00 34.56 295 SER A CA 1
ATOM 2322 C C . SER A 1 295 ? 27.397 9.113 0.823 1.00 34.56 295 SER A C 1
ATOM 2324 O O . SER A 1 295 ? 26.284 9.030 0.298 1.00 34.56 295 SER A O 1
ATOM 2326 N N . SER A 1 296 ? 27.664 9.958 1.815 1.00 36.69 296 SER A N 1
ATOM 2327 C CA . SER A 1 296 ? 26.762 11.003 2.284 1.00 36.69 296 SER A CA 1
ATOM 2328 C C . SER A 1 296 ? 26.318 11.919 1.140 1.00 36.69 296 SER A C 1
ATOM 2330 O O . SER A 1 296 ? 27.019 12.114 0.150 1.00 36.69 296 SER A O 1
ATOM 2332 N N . PHE A 1 297 ? 25.149 12.532 1.322 1.00 41.97 297 PHE A N 1
ATOM 2333 C CA . PHE A 1 297 ? 24.511 13.481 0.400 1.00 41.97 297 PHE A CA 1
ATOM 2334 C C . PHE A 1 297 ? 25.383 14.704 0.014 1.00 41.97 297 PHE A C 1
ATOM 2336 O O . PHE A 1 297 ? 24.989 15.455 -0.876 1.00 41.97 297 PHE A O 1
ATOM 2343 N N . ASP A 1 298 ? 26.538 14.897 0.661 1.00 36.16 298 ASP A N 1
ATOM 2344 C CA . ASP A 1 298 ? 27.421 16.061 0.508 1.00 36.16 298 ASP A CA 1
ATOM 2345 C C . ASP A 1 298 ? 28.605 15.846 -0.463 1.00 36.16 298 ASP A C 1
ATOM 2347 O O . ASP A 1 298 ? 29.206 16.828 -0.891 1.00 36.16 298 ASP A O 1
ATOM 2351 N N . ASP A 1 299 ? 28.907 14.612 -0.892 1.00 39.09 299 ASP A N 1
ATOM 2352 C CA . ASP A 1 299 ? 30.005 14.315 -1.838 1.00 39.09 299 ASP A CA 1
ATOM 2353 C C . ASP A 1 299 ? 29.517 14.229 -3.303 1.00 39.09 299 ASP A C 1
ATOM 2355 O O . ASP A 1 299 ? 29.760 13.268 -4.031 1.00 39.09 299 ASP A O 1
ATOM 2359 N N . LEU A 1 300 ? 28.817 15.265 -3.779 1.00 40.66 300 LEU A N 1
ATOM 2360 C CA . LEU A 1 300 ? 28.383 15.398 -5.183 1.00 40.66 300 LEU A CA 1
ATOM 2361 C C . LEU A 1 300 ? 29.491 15.981 -6.088 1.00 40.66 300 LEU A C 1
ATOM 2363 O O . LEU A 1 300 ? 29.261 16.913 -6.861 1.00 40.66 300 LEU A O 1
ATOM 2367 N N . GLY A 1 301 ? 30.706 15.439 -5.999 1.00 31.97 301 GLY A N 1
ATOM 2368 C CA . GLY A 1 301 ? 31.762 15.675 -6.985 1.00 31.97 301 GLY A CA 1
ATOM 2369 C C . GLY A 1 301 ? 31.614 14.698 -8.148 1.00 31.97 301 GLY A C 1
ATOM 2370 O O . GLY A 1 301 ? 31.916 13.527 -7.968 1.00 31.97 301 GLY A O 1
ATOM 2371 N N . GLU A 1 302 ? 31.110 15.173 -9.295 1.00 38.22 302 GLU A N 1
ATOM 2372 C CA . GLU A 1 302 ? 31.058 14.502 -10.614 1.00 38.22 302 GLU A CA 1
ATOM 2373 C C . GLU A 1 302 ? 31.163 12.961 -10.599 1.00 38.22 302 GLU A C 1
ATOM 2375 O O . GLU A 1 302 ? 32.050 12.358 -11.205 1.00 38.22 302 GLU A O 1
ATOM 2380 N N . LEU A 1 303 ? 30.216 12.297 -9.933 1.00 40.25 303 LEU A N 1
ATOM 2381 C CA . LEU A 1 303 ? 29.973 10.878 -10.160 1.00 40.25 303 LEU A CA 1
ATOM 2382 C C . LEU A 1 303 ? 29.438 10.751 -11.585 1.00 40.25 303 LEU A C 1
ATOM 2384 O O . LEU A 1 303 ? 28.309 11.156 -11.871 1.00 40.25 303 LEU A O 1
ATOM 2388 N N . ILE A 1 304 ? 30.270 10.227 -12.489 1.00 41.06 304 ILE A N 1
ATOM 2389 C CA . ILE A 1 304 ? 29.809 9.742 -13.791 1.00 41.06 304 ILE A CA 1
ATOM 2390 C C . ILE A 1 304 ? 28.623 8.826 -13.476 1.00 41.06 304 ILE A C 1
ATOM 2392 O O . ILE A 1 304 ? 28.823 7.846 -12.751 1.00 41.06 304 ILE A O 1
ATOM 2396 N N . PRO A 1 305 ? 27.396 9.150 -13.932 1.00 51.41 305 PRO A N 1
ATOM 2397 C CA . PRO A 1 305 ? 26.243 8.331 -13.608 1.00 51.41 305 PRO A CA 1
ATOM 2398 C C . PRO A 1 305 ? 26.554 6.899 -14.050 1.00 51.41 305 PRO A C 1
ATOM 2400 O O . PRO A 1 305 ? 27.136 6.728 -15.131 1.00 51.41 305 PRO A O 1
ATOM 2403 N N . PRO A 1 306 ? 26.222 5.882 -13.231 1.00 59.22 306 PRO A N 1
ATOM 2404 C CA . PRO A 1 306 ? 26.464 4.498 -13.604 1.00 59.22 306 PRO A CA 1
ATOM 2405 C C . PRO A 1 306 ? 25.904 4.270 -15.011 1.00 59.22 306 PRO A C 1
ATOM 2407 O O . PRO A 1 306 ? 24.877 4.872 -15.360 1.00 59.22 306 PRO A O 1
ATOM 2410 N N . PRO A 1 307 ? 26.576 3.458 -15.847 1.00 67.50 307 PRO A N 1
ATOM 2411 C CA . PRO A 1 307 ? 26.084 3.196 -17.188 1.00 67.50 307 PRO A CA 1
ATOM 2412 C C . PRO A 1 307 ? 24.629 2.742 -17.072 1.00 67.50 307 PRO A C 1
ATOM 2414 O O . PRO A 1 307 ? 24.316 1.860 -16.278 1.00 67.50 307 PRO A O 1
ATOM 2417 N N . ALA A 1 308 ? 23.738 3.379 -17.825 1.00 79.94 308 ALA A N 1
ATOM 2418 C CA . ALA A 1 308 ? 22.320 3.063 -17.814 1.00 79.94 308 ALA A CA 1
ATOM 2419 C C . ALA A 1 308 ? 21.843 2.858 -19.249 1.00 79.94 308 ALA A C 1
ATOM 2421 O O . ALA A 1 308 ? 22.184 3.638 -20.142 1.00 79.94 308 ALA A O 1
ATOM 2422 N N . VAL A 1 309 ? 21.058 1.809 -19.473 1.00 86.31 309 VAL A N 1
ATOM 2423 C CA . VAL A 1 309 ? 20.430 1.542 -20.771 1.00 86.31 309 VAL A CA 1
ATOM 2424 C C . VAL A 1 309 ? 18.932 1.732 -20.622 1.00 86.31 309 VAL A C 1
ATOM 2426 O O . VAL A 1 309 ? 18.288 1.018 -19.860 1.00 86.31 309 VAL A O 1
ATOM 2429 N N . GLY A 1 310 ? 18.384 2.718 -21.329 1.00 88.69 310 GLY A N 1
ATOM 2430 C CA . GLY A 1 310 ? 16.943 2.931 -21.397 1.00 88.69 310 GLY A CA 1
ATOM 2431 C C . GLY A 1 310 ? 16.316 1.963 -22.391 1.00 88.69 310 GLY A C 1
ATOM 2432 O O . GLY A 1 310 ? 16.680 1.989 -23.564 1.00 88.69 310 GLY A O 1
ATOM 2433 N N . LEU A 1 311 ? 15.393 1.136 -21.912 1.00 89.12 311 LEU A N 1
ATOM 2434 C CA . LEU A 1 311 ? 14.520 0.309 -22.733 1.00 89.12 311 LEU A CA 1
ATOM 2435 C C . LEU A 1 311 ? 13.293 1.114 -23.137 1.00 89.12 311 LEU A C 1
ATOM 2437 O O . LEU A 1 311 ? 12.650 1.728 -22.276 1.00 89.12 311 LEU A O 1
ATOM 2441 N N . GLU A 1 312 ? 12.969 1.077 -24.422 1.00 91.25 312 GLU A N 1
ATOM 2442 C CA . GLU A 1 312 ? 11.713 1.619 -24.923 1.00 91.25 312 GLU A CA 1
ATOM 2443 C C . GLU A 1 312 ? 10.553 0.672 -24.554 1.00 91.25 312 GLU A C 1
ATOM 2445 O O . GLU A 1 312 ? 10.761 -0.535 -24.379 1.00 91.25 312 GLU A O 1
ATOM 2450 N N . PRO A 1 313 ? 9.309 1.164 -24.432 1.00 88.62 313 PRO A N 1
ATOM 2451 C CA . PRO A 1 313 ? 8.164 0.331 -24.076 1.00 88.62 313 PRO A CA 1
ATOM 2452 C C . PRO A 1 313 ? 7.921 -0.797 -25.088 1.00 88.62 313 PRO A C 1
ATOM 2454 O O . PRO A 1 313 ? 7.467 -1.879 -24.719 1.00 88.62 313 PRO A O 1
ATOM 2457 N N . GLU A 1 314 ? 8.249 -0.565 -26.360 1.00 90.25 314 GLU A N 1
ATOM 2458 C CA . GLU A 1 314 ?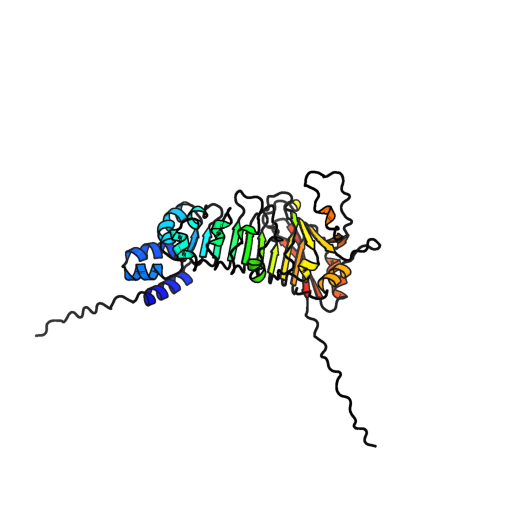 8.132 -1.540 -27.441 1.00 90.25 314 GLU A CA 1
ATOM 2459 C C . GLU A 1 314 ? 9.133 -2.698 -27.307 1.00 90.25 314 GLU A C 1
ATOM 2461 O O . GLU A 1 314 ? 8.804 -3.822 -27.697 1.00 90.25 314 GLU A O 1
ATOM 2466 N N . ASP A 1 315 ? 10.308 -2.471 -26.705 1.00 87.94 315 ASP A N 1
ATOM 2467 C CA . ASP A 1 315 ? 11.320 -3.518 -26.498 1.00 87.94 315 ASP A CA 1
ATOM 2468 C C . ASP A 1 315 ? 10.761 -4.656 -25.631 1.00 87.94 315 ASP A C 1
ATOM 2470 O O . ASP A 1 315 ? 11.036 -5.833 -25.875 1.00 87.94 315 ASP A O 1
ATOM 2474 N N . PHE A 1 316 ? 9.893 -4.327 -24.666 1.00 85.44 316 PHE A N 1
ATOM 2475 C CA . PHE A 1 316 ? 9.220 -5.315 -23.822 1.00 85.44 316 PHE A CA 1
ATOM 2476 C C . PHE A 1 316 ? 8.311 -6.245 -24.620 1.00 85.44 316 PHE A C 1
ATOM 2478 O O . PHE A 1 316 ? 8.235 -7.427 -24.297 1.00 85.44 316 PHE A O 1
ATOM 2485 N N . LEU A 1 317 ? 7.632 -5.747 -25.658 1.00 87.81 317 LEU A N 1
ATOM 2486 C CA . LEU A 1 317 ? 6.764 -6.575 -26.499 1.00 87.81 317 LEU A CA 1
ATOM 2487 C C . LEU A 1 317 ? 7.588 -7.572 -27.316 1.00 87.81 317 LEU A C 1
ATOM 2489 O O . LEU A 1 317 ? 7.244 -8.751 -27.384 1.00 87.81 317 LEU A O 1
ATOM 2493 N N . VAL A 1 318 ? 8.683 -7.096 -27.914 1.00 88.88 318 VAL A N 1
ATOM 2494 C CA . VAL A 1 318 ? 9.569 -7.909 -28.758 1.00 88.88 318 VAL A CA 1
ATOM 2495 C C . VAL A 1 318 ? 10.268 -8.985 -27.930 1.00 88.88 318 VAL A C 1
ATOM 2497 O O . VAL A 1 318 ? 10.254 -10.163 -28.295 1.00 88.88 318 VAL A O 1
ATOM 2500 N N . ASP A 1 319 ? 10.839 -8.604 -26.788 1.00 89.31 319 ASP A N 1
ATOM 2501 C CA . ASP A 1 319 ? 11.573 -9.532 -25.932 1.00 89.31 319 ASP A CA 1
ATOM 2502 C C . ASP A 1 319 ? 10.633 -10.508 -25.196 1.00 89.31 319 ASP A C 1
ATOM 2504 O O . ASP A 1 319 ? 10.976 -11.683 -25.018 1.00 89.31 319 ASP A O 1
ATOM 2508 N N . ALA A 1 320 ? 9.420 -10.079 -24.820 1.00 88.06 320 ALA A N 1
ATOM 2509 C CA . ALA A 1 320 ? 8.427 -10.972 -24.220 1.00 88.06 320 ALA A CA 1
ATOM 2510 C C . ALA A 1 320 ? 7.866 -11.977 -25.228 1.00 88.06 320 ALA A C 1
ATOM 2512 O O . ALA A 1 320 ? 7.662 -13.128 -24.861 1.00 88.06 320 ALA A O 1
ATOM 2513 N N . ALA A 1 321 ? 7.707 -11.608 -26.505 1.00 86.00 321 ALA A N 1
ATOM 2514 C CA . ALA A 1 321 ? 7.297 -12.549 -27.552 1.00 86.00 321 ALA A CA 1
ATOM 2515 C C . ALA A 1 321 ? 8.282 -13.723 -27.729 1.00 86.00 321 ALA A C 1
ATOM 2517 O O . ALA A 1 321 ? 7.906 -14.785 -28.221 1.00 86.00 321 ALA A O 1
ATOM 2518 N N . CYS A 1 322 ? 9.537 -13.551 -27.304 1.00 84.50 322 CYS A N 1
ATOM 2519 C CA . CYS A 1 322 ? 10.562 -14.596 -27.310 1.00 84.50 322 CYS A CA 1
ATOM 2520 C C . CYS A 1 322 ? 10.584 -15.436 -26.014 1.00 84.50 322 CYS A C 1
ATOM 2522 O O . CYS A 1 322 ? 11.412 -16.340 -25.868 1.00 84.50 322 CYS A O 1
ATOM 2524 N N . THR A 1 323 ? 9.695 -15.141 -25.065 1.00 84.06 323 THR A N 1
ATOM 2525 C CA . THR A 1 323 ? 9.637 -15.732 -23.727 1.00 84.06 323 THR A CA 1
ATOM 2526 C C . THR A 1 323 ? 8.319 -16.496 -23.563 1.00 84.06 323 THR A C 1
ATOM 2528 O O . THR A 1 323 ? 7.242 -15.953 -23.762 1.00 84.06 323 THR A O 1
ATOM 2531 N N . HIS A 1 324 ? 8.377 -17.784 -23.219 1.00 83.19 324 HIS A N 1
ATOM 2532 C CA . HIS A 1 324 ? 7.202 -18.670 -23.302 1.00 83.19 324 HIS A CA 1
ATOM 2533 C C . HIS A 1 324 ? 6.209 -18.510 -22.138 1.00 83.19 324 HIS A C 1
ATOM 2535 O O . HIS A 1 324 ? 5.082 -18.989 -22.212 1.00 83.19 324 HIS A O 1
ATOM 2541 N N . ASP A 1 325 ? 6.641 -17.889 -21.046 1.00 89.12 325 ASP A N 1
ATOM 2542 C CA . ASP A 1 325 ? 5.923 -17.767 -19.778 1.00 89.12 325 ASP A CA 1
ATOM 2543 C C . ASP A 1 325 ? 5.518 -16.323 -19.449 1.00 89.12 325 ASP A C 1
ATOM 2545 O O . ASP A 1 325 ? 5.028 -16.072 -18.349 1.00 89.12 325 ASP A O 1
ATOM 2549 N N . ILE A 1 326 ? 5.669 -15.381 -20.389 1.00 92.81 326 ILE A N 1
ATOM 2550 C CA . ILE A 1 326 ? 5.303 -13.972 -20.202 1.00 92.81 326 ILE A CA 1
ATOM 2551 C C . ILE A 1 326 ? 4.427 -13.485 -21.357 1.00 92.81 326 ILE A C 1
ATOM 2553 O O . ILE A 1 326 ? 4.762 -13.663 -22.523 1.00 92.81 326 ILE A O 1
ATOM 2557 N N . LEU A 1 327 ? 3.341 -12.791 -21.029 1.00 93.69 327 LEU A N 1
ATOM 2558 C CA . LEU A 1 327 ? 2.617 -11.922 -21.953 1.00 93.69 327 LEU A CA 1
ATOM 2559 C C . LEU A 1 327 ? 2.919 -10.467 -21.599 1.00 93.69 327 LEU A C 1
ATOM 2561 O O . LEU A 1 327 ? 2.726 -10.058 -20.457 1.00 93.69 327 LEU A O 1
ATOM 2565 N N . ALA A 1 328 ? 3.349 -9.685 -22.585 1.00 94.88 328 ALA A N 1
ATOM 2566 C CA . ALA A 1 328 ? 3.486 -8.241 -22.457 1.00 94.88 328 ALA A CA 1
ATOM 2567 C C . ALA A 1 328 ? 2.384 -7.528 -23.246 1.00 94.88 328 ALA A C 1
ATOM 2569 O O . ALA A 1 328 ? 2.091 -7.888 -24.386 1.00 94.88 328 ALA A O 1
ATOM 2570 N N . THR A 1 329 ? 1.802 -6.489 -22.655 1.00 96.12 329 THR A N 1
ATOM 2571 C CA . THR A 1 329 ? 0.892 -5.568 -23.342 1.00 96.12 329 THR A CA 1
ATOM 2572 C C . THR A 1 329 ? 1.357 -4.136 -23.150 1.00 96.12 329 THR A C 1
ATOM 2574 O O . THR A 1 329 ? 1.814 -3.772 -22.065 1.00 96.12 329 THR A O 1
ATOM 2577 N N . LEU A 1 330 ? 1.186 -3.326 -24.190 1.00 96.00 330 LEU A N 1
ATOM 2578 C CA . LEU A 1 330 ? 1.491 -1.903 -24.185 1.00 96.00 330 LEU A CA 1
ATOM 2579 C C . LEU A 1 330 ? 0.232 -1.126 -24.556 1.00 96.00 330 LEU A C 1
ATOM 2581 O O . LEU A 1 330 ? -0.358 -1.348 -25.614 1.00 96.00 330 LEU A O 1
ATOM 2585 N N . SER A 1 331 ? -0.155 -0.191 -23.700 1.00 95.44 331 SER A N 1
ATOM 2586 C CA . SER A 1 331 ? -1.191 0.798 -23.992 1.00 95.44 331 SER A CA 1
ATOM 2587 C C . SER A 1 331 ? -0.709 2.196 -23.628 1.00 95.44 331 SER A C 1
ATOM 2589 O O . SER A 1 331 ? 0.321 2.358 -22.982 1.00 95.44 331 SER A O 1
ATOM 2591 N N . TRP A 1 332 ? -1.462 3.214 -24.029 1.00 93.88 332 TRP A N 1
ATOM 2592 C CA . TRP A 1 332 ? -1.197 4.602 -23.661 1.00 93.88 332 TRP A CA 1
ATOM 2593 C C . TRP A 1 332 ? -2.351 5.126 -22.824 1.00 93.88 332 TRP A C 1
ATOM 2595 O O . TRP A 1 332 ? -3.508 4.956 -23.205 1.00 93.88 332 TRP A O 1
ATOM 2605 N N . ASP A 1 333 ? -2.027 5.774 -21.713 1.00 93.00 333 ASP A N 1
ATOM 2606 C CA . ASP A 1 333 ? -3.001 6.333 -20.779 1.00 93.00 333 ASP A CA 1
ATOM 2607 C C . ASP A 1 333 ? -2.698 7.818 -20.521 1.00 93.00 333 ASP A C 1
ATOM 2609 O O . ASP A 1 333 ? -1.629 8.331 -20.883 1.00 93.00 333 ASP A O 1
ATOM 2613 N N . HIS A 1 334 ? -3.677 8.522 -19.959 1.00 89.81 334 HIS A N 1
ATOM 2614 C CA . HIS A 1 334 ? -3.601 9.944 -19.651 1.00 89.81 334 HIS A CA 1
ATOM 2615 C C . HIS A 1 334 ? -4.132 10.211 -18.243 1.00 89.81 334 HIS A C 1
ATOM 2617 O O . HIS A 1 334 ? -5.232 9.791 -17.891 1.00 89.81 334 HIS A O 1
ATOM 2623 N N . ALA A 1 335 ? -3.381 10.976 -17.454 1.00 84.38 335 ALA A N 1
ATOM 2624 C CA . ALA A 1 335 ? -3.817 11.468 -16.152 1.00 84.38 335 ALA A CA 1
ATOM 2625 C C . ALA A 1 335 ? -3.382 12.927 -15.986 1.00 84.38 335 ALA A C 1
ATOM 2627 O O . ALA A 1 335 ? -2.201 13.249 -16.120 1.00 84.38 335 ALA A O 1
ATOM 2628 N N . GLY A 1 336 ? -4.343 13.818 -15.724 1.00 82.69 336 GLY A N 1
ATOM 2629 C CA . GLY A 1 336 ? -4.087 15.257 -15.681 1.00 82.69 336 GLY A CA 1
ATOM 2630 C C . GLY A 1 336 ? -3.481 15.757 -16.996 1.00 82.69 336 GLY A C 1
ATOM 2631 O O . GLY A 1 336 ? -4.068 15.592 -18.064 1.00 82.69 336 GLY A O 1
ATOM 2632 N N . ILE A 1 337 ? -2.291 16.352 -16.914 1.00 80.88 337 ILE A N 1
ATOM 2633 C CA . ILE A 1 337 ? -1.529 16.847 -18.075 1.00 80.88 337 ILE A CA 1
ATOM 2634 C C . ILE A 1 337 ? -0.546 15.814 -18.649 1.00 80.88 337 ILE A C 1
ATOM 2636 O O . ILE A 1 337 ? 0.173 16.108 -19.604 1.00 80.88 337 ILE A O 1
ATOM 2640 N N . CYS A 1 338 ? -0.467 14.624 -18.055 1.00 82.88 338 CYS A N 1
ATOM 2641 C CA . CYS A 1 338 ? 0.547 13.632 -18.373 1.00 82.88 338 CYS A CA 1
ATOM 2642 C C . CYS A 1 338 ? -0.015 12.519 -19.253 1.00 82.88 338 CYS A C 1
ATOM 2644 O O . CYS A 1 338 ? -1.021 11.895 -18.923 1.00 82.88 338 CYS A O 1
ATOM 2646 N N . ARG A 1 339 ? 0.686 12.246 -20.356 1.00 89.31 339 ARG A N 1
ATOM 2647 C CA . ARG A 1 339 ? 0.504 11.067 -21.206 1.00 89.31 339 ARG A CA 1
ATOM 2648 C C . ARG A 1 339 ? 1.675 10.122 -20.975 1.00 89.31 339 ARG A C 1
ATOM 2650 O O . ARG A 1 339 ? 2.811 10.588 -20.962 1.00 89.31 339 ARG A O 1
ATOM 2657 N N . PHE A 1 340 ? 1.409 8.828 -20.831 1.00 90.56 340 PHE A N 1
ATOM 2658 C CA . PHE A 1 340 ? 2.450 7.840 -20.546 1.00 90.56 340 PHE A CA 1
ATOM 2659 C C . PHE A 1 340 ? 2.105 6.446 -21.088 1.00 90.56 340 PHE A C 1
ATOM 2661 O O . PHE A 1 340 ? 0.922 6.120 -21.247 1.00 90.56 340 PHE A O 1
ATOM 2668 N N . PRO A 1 341 ? 3.119 5.613 -21.377 1.00 93.88 341 PRO A N 1
ATOM 2669 C CA . PRO A 1 341 ? 2.932 4.206 -21.667 1.00 93.88 341 PRO A CA 1
ATOM 2670 C C . PRO A 1 341 ? 2.549 3.454 -20.393 1.00 93.88 341 PRO A C 1
ATOM 2672 O O . PRO A 1 341 ? 3.037 3.739 -19.297 1.00 93.88 341 PRO A O 1
ATOM 2675 N N . VAL A 1 342 ? 1.693 2.457 -20.565 1.00 95.69 342 VAL A N 1
ATOM 2676 C CA . VAL A 1 342 ? 1.369 1.445 -19.566 1.00 95.69 342 VAL A CA 1
ATOM 2677 C C . VAL A 1 342 ? 1.913 0.128 -20.096 1.00 95.69 342 VAL A C 1
ATOM 2679 O O . VAL A 1 342 ? 1.369 -0.438 -21.046 1.00 95.69 342 VAL A O 1
ATOM 2682 N N . ILE A 1 343 ? 3.015 -0.322 -19.503 1.00 95.75 343 ILE A N 1
ATOM 2683 C CA . ILE A 1 343 ? 3.643 -1.610 -19.792 1.00 95.75 343 ILE A CA 1
ATOM 2684 C C . ILE A 1 343 ? 3.114 -2.590 -18.755 1.00 95.75 343 ILE A C 1
ATOM 2686 O O . ILE A 1 343 ? 3.350 -2.407 -17.563 1.00 95.75 343 ILE A O 1
ATOM 2690 N N . ARG A 1 344 ? 2.410 -3.631 -19.195 1.00 97.00 344 ARG A N 1
ATOM 2691 C CA . ARG A 1 344 ? 1.912 -4.688 -18.310 1.00 97.00 344 ARG A CA 1
ATOM 2692 C C . ARG A 1 344 ? 2.525 -6.018 -18.709 1.00 97.00 344 ARG A C 1
ATOM 2694 O O . ARG A 1 344 ? 2.434 -6.411 -19.870 1.00 97.00 344 ARG A O 1
ATOM 2701 N N . LEU A 1 345 ? 3.140 -6.693 -17.747 1.00 96.25 345 LEU A N 1
ATOM 2702 C CA . LEU A 1 345 ? 3.702 -8.029 -17.875 1.00 96.25 345 LEU A CA 1
ATOM 2703 C C . LEU A 1 345 ? 2.861 -8.982 -17.033 1.00 96.25 345 LEU A C 1
ATOM 2705 O O . LEU A 1 345 ? 2.668 -8.755 -15.839 1.00 96.25 345 LEU A O 1
ATOM 2709 N N . LEU A 1 346 ? 2.387 -10.054 -17.653 1.00 96.06 346 LEU A N 1
ATOM 2710 C CA . LEU A 1 346 ? 1.685 -11.145 -16.993 1.00 96.06 346 LEU A CA 1
ATOM 2711 C C . LEU A 1 346 ? 2.528 -12.403 -17.106 1.00 96.06 346 LEU A C 1
ATOM 2713 O O . LEU A 1 346 ? 2.954 -12.759 -18.204 1.00 96.06 346 LEU A O 1
ATOM 2717 N N . ARG A 1 347 ? 2.758 -13.076 -15.982 1.00 94.12 347 ARG A N 1
ATOM 2718 C CA . ARG A 1 347 ? 3.474 -14.349 -15.954 1.00 94.12 347 ARG A CA 1
ATOM 2719 C C . ARG A 1 347 ? 2.500 -15.505 -15.861 1.00 94.12 347 ARG A C 1
ATOM 2721 O O . ARG A 1 347 ? 1.618 -15.523 -15.007 1.00 94.12 347 ARG A O 1
ATOM 2728 N N . PHE A 1 348 ? 2.724 -16.515 -16.689 1.00 86.94 348 PHE A N 1
ATOM 2729 C CA . PHE A 1 348 ? 2.015 -17.781 -16.590 1.00 86.94 348 PHE A CA 1
ATOM 2730 C C . PHE A 1 348 ? 2.900 -18.795 -15.870 1.00 86.94 348 PHE A C 1
ATOM 2732 O O . PHE A 1 348 ? 4.085 -18.920 -16.200 1.00 86.94 348 PHE A O 1
ATOM 2739 N N . PRO A 1 349 ? 2.364 -19.539 -14.890 1.00 71.38 349 PRO A N 1
ATOM 2740 C CA . PRO A 1 349 ? 3.108 -20.630 -14.293 1.00 71.38 349 PRO A CA 1
ATOM 2741 C C . PRO A 1 349 ? 3.483 -21.618 -15.397 1.00 71.38 349 PRO A C 1
ATOM 2743 O O . PRO A 1 349 ? 2.639 -22.021 -16.205 1.00 71.38 349 PRO A O 1
ATOM 2746 N N . ARG A 1 350 ? 4.760 -22.011 -15.444 1.00 65.12 350 ARG A N 1
ATOM 2747 C CA . ARG A 1 350 ? 5.176 -23.114 -16.310 1.00 65.12 350 ARG A CA 1
ATOM 2748 C C . ARG A 1 350 ? 4.347 -24.317 -15.896 1.00 65.12 350 ARG A C 1
ATOM 2750 O O . ARG A 1 350 ? 4.437 -24.744 -14.749 1.00 65.12 350 ARG A O 1
ATOM 2757 N N . ARG A 1 351 ? 3.532 -24.847 -16.815 1.00 55.06 351 ARG A N 1
ATOM 2758 C CA . ARG A 1 351 ? 2.959 -26.180 -16.633 1.00 55.06 351 ARG A CA 1
ATOM 2759 C C . ARG A 1 351 ? 4.144 -27.090 -16.366 1.00 55.06 351 ARG A C 1
ATOM 2761 O O . ARG A 1 351 ? 5.002 -27.224 -17.239 1.00 55.06 351 ARG A O 1
ATOM 2768 N N . GLU A 1 352 ? 4.217 -27.649 -15.165 1.00 48.78 352 GLU A N 1
ATOM 2769 C CA . GLU A 1 352 ? 5.082 -28.787 -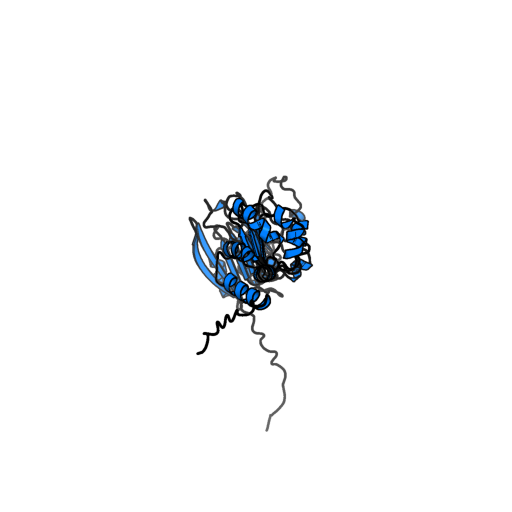14.913 1.00 48.78 352 GLU A CA 1
ATOM 2770 C C . GLU A 1 352 ? 4.690 -29.821 -15.967 1.00 48.78 352 GLU A C 1
ATOM 2772 O O . GLU A 1 352 ? 3.587 -30.369 -15.951 1.00 48.78 352 GLU A O 1
ATOM 2777 N N . GLN A 1 353 ? 5.535 -29.982 -16.986 1.00 44.00 353 GLN A N 1
ATOM 2778 C CA . GLN A 1 353 ? 5.422 -31.123 -17.874 1.00 44.00 353 GLN A CA 1
ATOM 2779 C C . GLN A 1 353 ? 5.618 -32.316 -16.956 1.00 44.00 353 GLN A C 1
ATOM 2781 O O . GLN A 1 353 ? 6.697 -32.480 -16.388 1.00 44.00 353 GLN A O 1
ATOM 2786 N N . GLY A 1 354 ? 4.525 -33.041 -16.719 1.00 40.00 354 GLY A N 1
ATOM 2787 C CA . GLY A 1 354 ? 4.484 -34.132 -15.766 1.00 40.00 354 GLY A CA 1
ATOM 2788 C C . GLY A 1 354 ? 5.684 -35.046 -15.951 1.00 40.00 354 GLY A C 1
ATOM 2789 O O . GLY A 1 354 ? 6.065 -35.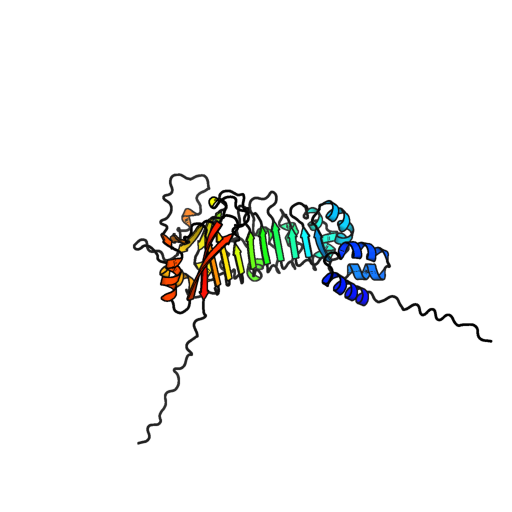381 -17.076 1.00 40.00 354 GLY A O 1
ATOM 2790 N N . ALA A 1 355 ? 6.262 -35.445 -14.824 1.00 41.41 355 ALA A N 1
ATOM 2791 C CA . ALA A 1 355 ? 7.060 -36.648 -14.727 1.00 41.41 355 ALA A CA 1
ATOM 2792 C C . ALA A 1 355 ? 6.218 -37.816 -15.274 1.00 41.41 355 ALA A C 1
ATOM 2794 O O . ALA A 1 355 ? 5.390 -38.394 -14.583 1.00 41.41 355 ALA A O 1
ATOM 2795 N N . GLY A 1 356 ? 6.369 -38.073 -16.569 1.00 44.53 356 GLY A N 1
ATOM 2796 C CA . GLY A 1 356 ? 5.705 -39.120 -17.332 1.00 44.53 356 GLY A CA 1
ATOM 2797 C C . GLY A 1 356 ? 6.745 -39.850 -18.167 1.00 44.53 356 GLY A C 1
ATOM 2798 O O . GLY A 1 356 ? 6.652 -39.905 -19.389 1.00 44.53 356 GLY A O 1
ATOM 2799 N N . ARG A 1 357 ? 7.790 -40.333 -17.499 1.00 45.53 357 ARG A N 1
ATOM 2800 C CA . ARG A 1 357 ? 8.691 -41.372 -17.996 1.00 45.53 357 ARG A CA 1
ATOM 2801 C C . ARG A 1 357 ? 9.010 -42.285 -16.824 1.00 45.53 357 ARG A C 1
ATOM 2803 O O . ARG A 1 357 ? 10.051 -42.143 -16.208 1.00 45.53 357 ARG A O 1
ATOM 2810 N N . ASP A 1 358 ? 8.063 -43.163 -16.531 1.00 44.22 358 ASP A N 1
ATOM 2811 C CA . ASP A 1 358 ? 8.300 -44.454 -15.895 1.00 44.22 358 ASP A CA 1
ATOM 2812 C C . ASP A 1 358 ? 7.245 -45.423 -16.435 1.00 44.22 358 ASP A C 1
ATOM 2814 O O . ASP A 1 358 ? 6.055 -45.104 -16.447 1.00 44.22 358 ASP A O 1
ATOM 2818 N N . GLY A 1 359 ? 7.704 -46.571 -16.936 1.00 37.50 359 GLY A N 1
ATOM 2819 C CA . GLY A 1 359 ? 6.868 -47.646 -17.470 1.00 37.50 359 GLY A CA 1
ATOM 2820 C C . GLY A 1 359 ? 7.308 -48.141 -18.846 1.00 37.50 359 GLY A C 1
ATOM 2821 O O . GLY A 1 359 ? 6.580 -47.973 -19.820 1.00 37.50 359 GLY A O 1
ATOM 2822 N N . GLY A 1 360 ? 8.500 -48.735 -18.924 1.00 40.34 360 GLY A N 1
ATOM 2823 C CA . GLY A 1 360 ? 8.711 -49.836 -19.862 1.00 40.34 360 GLY A CA 1
ATOM 2824 C C . GLY A 1 360 ? 8.042 -51.092 -19.301 1.00 40.34 360 GLY A C 1
ATOM 2825 O O . GLY A 1 360 ? 8.060 -51.282 -18.087 1.00 40.34 360 GLY A O 1
ATOM 2826 N N . ASP A 1 361 ? 7.374 -51.855 -20.159 1.00 39.44 361 ASP A N 1
ATOM 2827 C CA . ASP A 1 361 ? 7.613 -53.293 -20.340 1.00 39.44 361 ASP A CA 1
ATOM 2828 C C . ASP A 1 361 ? 6.626 -53.860 -21.373 1.00 39.44 361 ASP A C 1
ATOM 2830 O O . ASP A 1 361 ? 5.409 -53.722 -21.253 1.00 39.44 361 ASP A O 1
ATOM 2834 N N . ASP A 1 362 ? 7.226 -54.448 -22.407 1.00 46.09 362 ASP A N 1
ATOM 2835 C CA . ASP A 1 362 ? 6.908 -55.730 -23.033 1.00 46.09 362 ASP A CA 1
ATOM 2836 C C . ASP A 1 362 ? 5.451 -56.079 -23.374 1.00 46.09 362 ASP A C 1
ATOM 2838 O O . ASP A 1 362 ? 4.671 -56.556 -22.551 1.00 46.09 362 ASP A O 1
ATOM 2842 N N . ALA A 1 363 ? 5.161 -56.008 -24.676 1.00 39.75 363 ALA A N 1
ATOM 2843 C CA . ALA A 1 363 ? 4.278 -56.952 -25.357 1.00 39.75 363 ALA A CA 1
ATOM 2844 C C . ALA A 1 363 ? 4.666 -57.034 -26.845 1.00 39.75 363 ALA A C 1
ATOM 2846 O O . ALA A 1 363 ? 3.980 -56.478 -27.700 1.00 39.75 363 ALA A O 1
ATOM 2847 N N . ASP A 1 364 ? 5.782 -57.707 -27.136 1.00 44.84 364 ASP A N 1
ATOM 2848 C CA . ASP A 1 364 ? 6.012 -58.310 -28.451 1.00 44.84 364 ASP A CA 1
ATOM 2849 C C . ASP A 1 364 ? 5.503 -59.762 -28.389 1.00 44.84 364 ASP A C 1
ATOM 2851 O O . ASP A 1 364 ? 6.142 -60.649 -27.820 1.00 44.84 364 ASP A O 1
ATOM 2855 N N . GLU A 1 365 ? 4.307 -59.977 -28.939 1.00 43.97 365 GLU A N 1
ATOM 2856 C CA . GLU A 1 365 ? 3.893 -61.257 -29.519 1.00 43.97 365 GLU A CA 1
ATOM 2857 C C . GLU A 1 365 ? 4.375 -61.268 -30.978 1.00 43.97 365 GLU A C 1
ATOM 2859 O O . GLU A 1 365 ? 3.817 -60.550 -31.806 1.00 43.97 365 GLU A O 1
ATOM 2864 N N . ASP A 1 366 ? 5.461 -61.999 -31.253 1.00 37.06 366 ASP A N 1
ATOM 2865 C CA . ASP A 1 366 ? 5.596 -63.010 -32.328 1.00 37.06 366 ASP A CA 1
ATOM 2866 C C . ASP A 1 366 ? 7.046 -63.520 -32.469 1.00 37.06 366 ASP A C 1
ATOM 2868 O O . ASP A 1 366 ? 7.977 -62.704 -32.678 1.00 37.06 366 ASP A O 1
#

pLDDT: mean 79.39, std 17.61, range [31.97, 98.25]

Sequence (366 aa):
MHEPGSIQETLPPLPVAVWARILELVVEESLSPIHELVRLQLVCRTVLEAVRSVPLAVEVDRPDQLTSLRPLLLVCPCERVHFHRRVEGEPLLRDDAFRACSERSLKHLRAVVACTDTLASFPVLESLTLEAGAIHRFYPSVLGGLCCLAHLSLVRFPVMELSGLTPNVVETLKEIHVTPRPEALRCFFHMAFPRDLRLDRFHLHGSFADITGPRSAPVVTCDVRSLATQVRSCRIEAQSLRIALPSWRQDRPPRGADLLRALTGPGAIWEELEFRVLDNRVWLEPRESEAAASSSFDDLGELIPPPAVGLEPEDFLVDAACTHDILATLSWDHAGICRFPVIRLLRFPRREQGAGRDGGDDADED

Foldseek 3Di:
DDDPDPPPPPPPPDALVVLLVVLQVVQVVDPDCQVVLVVQCPVDPSNVSSQQVHADADEAEDQVVCVVCLVVLLRHEHQHYAYDAVYACQVSLPDPSNLVHHLARHQYYAHADDDLVSQLSNQNHQEYHYAHDVDQEDDQSSCPNNLQHAYYEYHARLYYDAQPHDPSCQVHHAEYHYHHRLQPQESEEEPDHHPSHAYAEYEYDQPLQPHPDLSSGYAYEYELCCQFAHYAAYADAGQAAEYAQAPDDPVDDDALLSSVPSSPDPNGRYFKYKYWHQPQWHKYFHPPDPVVVPDDPPPPDDDPPGDIDTDHLVSNCVSQVVPPFKDWDWDWDDHNPTITIIIMIGGHPPPPPDPPPDDDDDDDDD

Organism: Prototheca wickerhamii (NCBI:txid3111)

Secondary structure (DSSP, 8-state):
-----------PPPPHHHHHHHHHHHHHH-S-HHHHHHHHTTT-HHHHHHHTTSPEEEEE-SHHHHHHHHHHHTTS-EEEEEE-TTS--HHHHT-HHHHHHHTTT--EEEE----HHHHTT-TT--EEEEE-SS--EE-GGGGTT-TT--EEEEES-SEE--TT--HHHHHH--EEEEE--TTSTT-EEEE---TT--EEEEEE---TTT-SSGGGSPEEEEEHHHHHHTEEEEEEEESEEEEEETT--TTS---HHHHHHHHTSTT---SEEEEEETTS-EEEEE---TTSTTS-TT--S--PPPP-EEEPHHHHHHHHHT-TTEEEEEEEEEETTEEEEEEEEEEPPP----------------